Protein AF-A0A3C0GFV5-F1 (afdb_monomer)

Secondary structure (DSSP, 8-state):
----SSSSSSSS-TTTHHHHHHHHHHHHHHHHHHHHHHHHHHHHHTT-----EE--TTHHHHHHHTT--EEEE---STTHHHHHHHHTSSSEEEE-SSHHHHHHHHHHHHHTT--EEEEEEGGGHHHHHHHIIIIIGGGT--PEEEEEE--SSHHHHHHHHHHHHHHHHTT--SEEEEE---S--

Structure (mmCIF, N/CA/C/O backbone):
data_AF-A0A3C0GFV5-F1
#
_entry.id   AF-A0A3C0GFV5-F1
#
loop_
_atom_site.group_PDB
_atom_site.id
_atom_site.type_symbol
_atom_site.label_atom_id
_atom_site.label_alt_id
_atom_site.label_comp_id
_atom_site.label_asym_id
_atom_site.label_entity_id
_atom_site.label_seq_id
_atom_site.pdbx_PDB_ins_code
_atom_site.Cartn_x
_atom_site.Cartn_y
_atom_site.Cartn_z
_atom_site.occupancy
_atom_site.B_iso_or_equiv
_atom_site.auth_seq_id
_atom_site.auth_comp_id
_atom_site.auth_asym_id
_atom_site.auth_atom_id
_atom_site.pdbx_PDB_model_num
ATOM 1 N N . MET A 1 1 ? -73.733 -36.108 3.332 1.00 45.09 1 MET A N 1
ATOM 2 C CA . MET A 1 1 ? -72.847 -37.011 2.569 1.00 45.09 1 MET A CA 1
ATOM 3 C C . MET A 1 1 ? -71.516 -36.303 2.347 1.00 45.09 1 MET A C 1
ATOM 5 O O . MET A 1 1 ? -71.411 -35.564 1.386 1.00 45.09 1 MET A O 1
ATOM 9 N N . GLN A 1 2 ? -70.580 -36.442 3.296 1.00 36.81 2 GLN A N 1
ATOM 10 C CA . GLN A 1 2 ? -69.108 -36.356 3.164 1.00 36.81 2 GLN A CA 1
ATOM 11 C C . GLN A 1 2 ? -68.499 -36.173 4.571 1.00 36.81 2 GLN A C 1
ATOM 13 O O . GLN A 1 2 ? -67.951 -35.138 4.920 1.00 36.81 2 GLN A O 1
ATOM 18 N N . THR A 1 3 ? -68.631 -37.210 5.402 1.00 38.66 3 THR A N 1
ATOM 19 C CA . THR A 1 3 ? -67.974 -37.329 6.724 1.00 38.66 3 THR A CA 1
ATOM 20 C C . THR A 1 3 ? -66.872 -38.404 6.676 1.00 38.66 3 THR A C 1
ATOM 22 O O . THR A 1 3 ? -66.421 -38.894 7.698 1.00 38.66 3 THR A O 1
ATOM 25 N N . ILE A 1 4 ? -66.418 -38.794 5.477 1.00 42.75 4 ILE A N 1
ATOM 26 C CA . ILE A 1 4 ? -65.526 -39.956 5.273 1.00 42.75 4 ILE A CA 1
ATOM 27 C C . ILE A 1 4 ? -64.107 -39.548 4.824 1.00 42.75 4 ILE A C 1
ATOM 29 O O . ILE A 1 4 ? -63.227 -40.392 4.736 1.00 42.75 4 ILE A O 1
ATOM 33 N N . LEU A 1 5 ? -63.808 -38.257 4.625 1.00 36.25 5 LEU A N 1
ATOM 34 C CA . LEU A 1 5 ? -62.458 -37.842 4.202 1.00 36.25 5 LEU A CA 1
ATOM 35 C C . LEU A 1 5 ? -61.468 -37.579 5.355 1.00 36.25 5 LEU A C 1
ATOM 37 O O . LEU A 1 5 ? -60.287 -37.374 5.102 1.00 36.25 5 LEU A O 1
ATOM 41 N N . TYR A 1 6 ? -61.922 -37.591 6.613 1.00 34.31 6 TYR A N 1
ATOM 42 C CA . TYR A 1 6 ? -61.072 -37.259 7.768 1.00 34.31 6 TYR A CA 1
ATOM 43 C C . TYR A 1 6 ? -60.375 -38.469 8.413 1.00 34.31 6 TYR A C 1
ATOM 45 O O . TYR A 1 6 ? -59.474 -38.288 9.224 1.00 34.31 6 TYR A O 1
ATOM 53 N N . VAL A 1 7 ? -60.755 -39.700 8.046 1.00 41.09 7 VAL A N 1
ATOM 54 C CA . VAL A 1 7 ? -60.283 -40.932 8.715 1.00 41.09 7 VAL A CA 1
ATOM 55 C C . VAL A 1 7 ? -59.153 -41.645 7.951 1.00 41.09 7 VAL A C 1
ATOM 57 O O . VAL A 1 7 ? -58.514 -42.534 8.495 1.00 41.09 7 VAL A O 1
ATOM 60 N N . GLN A 1 8 ? -58.808 -41.223 6.728 1.00 34.31 8 GLN A N 1
ATOM 61 C CA . GLN A 1 8 ? -57.705 -41.835 5.955 1.00 34.31 8 GLN A CA 1
ATOM 62 C C . GLN A 1 8 ? -56.400 -41.021 5.920 1.00 34.31 8 GLN A C 1
ATOM 64 O O . GLN A 1 8 ? -55.426 -41.464 5.318 1.00 34.31 8 GLN A O 1
ATOM 69 N N . LEU A 1 9 ? -56.335 -39.870 6.598 1.00 34.56 9 LEU A N 1
ATOM 70 C CA . LEU A 1 9 ? -55.100 -39.077 6.728 1.00 34.56 9 LEU A CA 1
ATOM 71 C C . LEU A 1 9 ? -54.375 -39.283 8.070 1.00 34.56 9 LEU A C 1
ATOM 73 O O . LEU A 1 9 ? -53.271 -38.773 8.245 1.00 34.56 9 LEU A O 1
ATOM 77 N N . SER A 1 10 ? -54.950 -40.044 9.008 1.00 37.69 10 SER A N 1
ATOM 78 C CA . SER A 1 10 ? -54.396 -40.223 10.359 1.00 37.69 10 SER A CA 1
ATOM 79 C C . SER A 1 10 ? -53.428 -41.400 10.522 1.00 37.69 10 SER A C 1
ATOM 81 O O . SER A 1 10 ? -52.839 -41.526 11.591 1.00 37.69 10 SER A O 1
ATOM 83 N N . GLU A 1 11 ? -53.207 -42.235 9.499 1.00 41.56 11 GLU A N 1
ATOM 84 C CA . GLU A 1 11 ? -52.362 -43.440 9.638 1.00 41.56 11 GLU A CA 1
ATOM 85 C C . GLU A 1 11 ? -51.154 -43.524 8.692 1.00 41.56 11 GLU A C 1
ATOM 87 O O . GLU A 1 11 ? -50.412 -44.502 8.735 1.00 41.56 11 GLU A O 1
ATOM 92 N N . CYS A 1 12 ? -50.849 -42.483 7.909 1.00 34.41 12 CYS A N 1
ATOM 93 C CA . CYS A 1 12 ? -49.662 -42.492 7.050 1.00 34.41 12 CYS A CA 1
ATOM 94 C C . CYS A 1 12 ? -48.662 -41.378 7.402 1.00 34.41 12 CYS A C 1
ATOM 96 O O . CYS A 1 12 ? -48.590 -40.329 6.771 1.00 34.41 12 CYS A O 1
ATOM 98 N N . CYS A 1 13 ? -47.799 -41.714 8.366 1.00 37.97 13 CYS A N 1
ATOM 99 C CA . CYS A 1 13 ? -46.400 -41.288 8.454 1.00 37.97 13 CYS A CA 1
ATOM 100 C C . CYS A 1 13 ? -46.076 -39.960 9.173 1.00 37.97 13 CYS A C 1
ATOM 102 O O . CYS A 1 13 ? -45.575 -39.001 8.588 1.00 37.97 13 CYS A O 1
ATOM 104 N N . SER A 1 14 ? -46.115 -40.010 10.508 1.00 43.12 14 SER A N 1
ATOM 105 C CA . SER A 1 14 ? -45.388 -39.123 11.441 1.00 43.12 14 SER A CA 1
ATOM 106 C C . SER A 1 14 ? -43.845 -39.185 11.324 1.00 43.12 14 SER A C 1
ATOM 108 O O . SER A 1 14 ? -43.125 -38.628 12.151 1.00 43.12 14 SER A O 1
ATOM 110 N N . ARG A 1 15 ? -43.308 -39.835 10.279 1.00 45.28 15 ARG A N 1
ATOM 111 C CA . ARG A 1 15 ? -41.872 -39.920 9.953 1.00 45.28 15 ARG A CA 1
ATOM 112 C C . ARG A 1 15 ? -41.486 -39.252 8.625 1.00 45.28 15 ARG A C 1
ATOM 114 O O . ARG A 1 15 ? -40.293 -39.134 8.357 1.00 45.28 15 ARG A O 1
ATOM 121 N N . CYS A 1 16 ? -42.444 -38.798 7.809 1.00 40.84 16 CYS A N 1
ATOM 122 C CA . CYS A 1 16 ? -42.163 -38.201 6.491 1.00 40.84 16 CYS A CA 1
ATOM 123 C C . CYS A 1 16 ? -42.021 -36.668 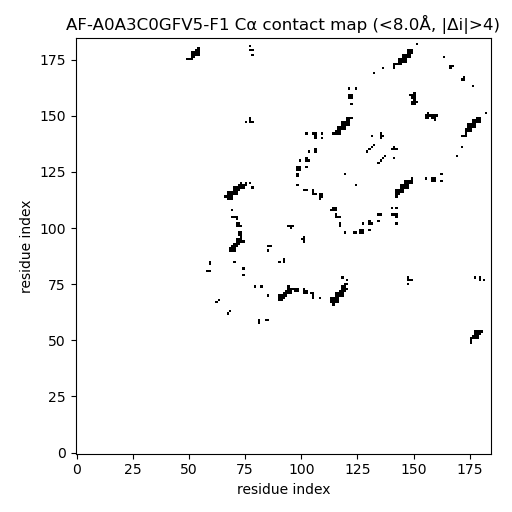6.525 1.00 40.84 16 CYS A C 1
ATOM 125 O O . CYS A 1 16 ? -41.295 -36.086 5.719 1.00 40.84 16 CYS A O 1
ATOM 127 N N . SER A 1 17 ? -42.642 -36.005 7.502 1.00 47.94 17 SER A N 1
ATOM 128 C CA . SER A 1 17 ? -42.768 -34.542 7.555 1.00 47.94 17 SER A CA 1
ATOM 129 C C . SER A 1 17 ? -41.434 -33.817 7.772 1.00 47.94 17 SER A C 1
ATOM 131 O O . SER A 1 17 ? -41.243 -32.715 7.273 1.00 47.94 17 SER A O 1
ATOM 133 N N . VAL A 1 18 ? -40.473 -34.439 8.465 1.00 49.06 18 VAL A N 1
ATOM 134 C CA . VAL A 1 18 ? -39.177 -33.805 8.780 1.00 49.06 18 VAL A CA 1
ATOM 135 C C . VAL A 1 18 ? -38.192 -33.884 7.607 1.00 49.06 18 VAL A C 1
ATOM 137 O O . VAL A 1 18 ? -37.365 -32.989 7.448 1.00 49.06 18 VAL A O 1
ATOM 140 N N . LYS A 1 19 ? -38.274 -34.922 6.760 1.00 48.50 19 LYS A N 1
ATOM 141 C CA . LYS A 1 19 ? -37.420 -35.037 5.563 1.00 48.50 19 LYS A CA 1
ATOM 142 C C . LYS A 1 19 ? -37.837 -34.036 4.486 1.00 48.50 19 LYS A C 1
ATOM 144 O O . LYS A 1 19 ? -36.976 -33.321 3.988 1.00 48.50 19 LYS A O 1
ATOM 149 N N . LEU A 1 20 ? -39.140 -33.912 4.217 1.00 51.16 20 LEU A N 1
ATOM 150 C CA . LEU A 1 20 ? -39.651 -32.915 3.270 1.00 51.16 20 LEU A CA 1
ATOM 151 C C . LEU A 1 20 ? -39.378 -31.476 3.727 1.00 51.16 20 LEU A C 1
ATOM 153 O O . LEU A 1 20 ? -38.999 -30.650 2.905 1.00 51.16 20 LEU A O 1
ATOM 157 N N . LEU A 1 21 ? -39.493 -31.173 5.027 1.00 52.81 21 LEU A N 1
ATOM 158 C CA . LEU A 1 21 ? -39.137 -29.845 5.543 1.00 52.81 21 LEU A CA 1
ATOM 159 C C . LEU A 1 21 ? -37.636 -29.551 5.433 1.00 52.81 21 LEU A C 1
ATOM 161 O O . LEU A 1 21 ? -37.268 -28.425 5.112 1.00 52.81 21 LEU A O 1
ATOM 165 N N . LYS A 1 22 ? -36.765 -30.542 5.666 1.00 50.03 22 LYS A N 1
ATOM 166 C CA . LYS A 1 22 ? -35.312 -30.369 5.514 1.00 50.03 22 LYS A CA 1
ATOM 167 C C . LYS A 1 22 ? -34.903 -30.167 4.057 1.00 50.03 22 LYS A C 1
ATOM 169 O O . LYS A 1 22 ? -34.072 -29.305 3.796 1.00 50.03 22 LYS A O 1
ATOM 174 N N . GLU A 1 23 ? -35.498 -30.902 3.121 1.00 56.44 23 GLU A N 1
ATOM 175 C CA . GLU A 1 23 ? -35.220 -30.711 1.693 1.00 56.44 23 GLU A CA 1
ATOM 176 C C . GLU A 1 23 ? -35.800 -29.398 1.158 1.00 56.44 23 GLU A C 1
ATOM 178 O O . GLU A 1 23 ? -35.131 -28.711 0.391 1.00 56.44 23 GLU A O 1
ATOM 183 N N . ALA A 1 24 ? -36.974 -28.974 1.639 1.00 57.06 24 ALA A N 1
ATOM 184 C CA . ALA A 1 24 ? -37.529 -27.659 1.321 1.00 57.06 24 ALA A CA 1
ATOM 185 C C . ALA A 1 24 ? -36.662 -26.511 1.872 1.00 57.06 24 ALA A C 1
ATOM 187 O O . ALA A 1 24 ? -36.444 -25.526 1.170 1.00 57.06 24 ALA A O 1
ATOM 188 N N . LEU A 1 25 ? -36.108 -26.643 3.085 1.00 55.78 25 LEU A N 1
ATOM 189 C CA . LEU A 1 25 ? -35.150 -25.676 3.637 1.00 55.78 25 LEU A CA 1
ATOM 190 C C . LEU A 1 25 ? -33.832 -25.648 2.854 1.00 55.78 25 LEU A C 1
ATOM 192 O O . LEU A 1 25 ? -33.284 -24.570 2.648 1.00 55.78 25 LEU A O 1
ATOM 196 N N . TYR A 1 26 ? -33.339 -26.799 2.387 1.00 54.88 26 TYR A N 1
ATOM 197 C CA . TYR A 1 26 ? -32.146 -26.863 1.538 1.00 54.88 26 TYR A CA 1
ATOM 198 C C . TYR A 1 26 ? -32.385 -26.224 0.168 1.00 54.88 26 TYR A C 1
ATOM 200 O O . TYR A 1 26 ? -31.555 -25.444 -0.289 1.00 54.88 26 TYR A O 1
ATOM 208 N N . LEU A 1 27 ? -33.535 -26.479 -0.461 1.00 56.56 27 LEU A N 1
ATOM 209 C CA . LEU A 1 27 ? -33.910 -25.842 -1.725 1.00 56.56 27 LEU A CA 1
ATOM 210 C C . LEU A 1 27 ? -34.101 -24.328 -1.560 1.00 56.56 27 LEU A C 1
ATOM 212 O O . LEU A 1 27 ? -33.613 -23.569 -2.391 1.00 56.56 27 LEU A O 1
ATOM 216 N N . LEU A 1 28 ? -34.709 -23.864 -0.463 1.00 58.22 28 LEU A N 1
ATOM 217 C CA . LEU A 1 28 ? -34.819 -22.433 -0.152 1.00 58.22 28 LEU A CA 1
ATOM 218 C C . LEU A 1 28 ? -33.452 -21.790 0.137 1.00 58.22 28 LEU A C 1
ATOM 220 O O . LEU A 1 28 ? -33.190 -20.691 -0.347 1.00 58.22 28 LEU A O 1
ATOM 224 N N . ALA A 1 29 ? -32.550 -22.480 0.842 1.00 52.53 29 ALA A N 1
ATOM 225 C CA . ALA A 1 29 ? -31.182 -22.014 1.081 1.00 52.53 29 ALA A CA 1
ATOM 226 C C . ALA A 1 29 ? -30.348 -21.962 -0.214 1.00 52.53 29 ALA A C 1
ATOM 228 O O . ALA A 1 29 ? -29.577 -21.024 -0.412 1.00 52.53 29 ALA A O 1
ATOM 229 N N . MET A 1 30 ? -30.537 -22.915 -1.133 1.00 49.16 30 MET A N 1
ATOM 230 C CA . MET A 1 30 ? -29.886 -22.918 -2.448 1.00 49.16 30 MET A CA 1
ATOM 231 C C . MET A 1 30 ? -30.455 -21.848 -3.389 1.00 49.16 30 MET A C 1
ATOM 233 O O . MET A 1 30 ? -29.694 -21.224 -4.128 1.00 49.16 30 MET A O 1
ATOM 237 N N . ILE A 1 31 ? -31.762 -21.572 -3.330 1.00 55.12 31 ILE A N 1
ATOM 238 C CA . ILE A 1 31 ? -32.393 -20.469 -4.073 1.00 55.12 31 ILE A CA 1
ATOM 239 C C . ILE A 1 31 ? -31.923 -19.114 -3.517 1.00 55.12 31 ILE A C 1
ATOM 241 O O . ILE A 1 31 ? -31.595 -18.224 -4.300 1.00 55.12 31 ILE A O 1
ATOM 245 N N . MET A 1 32 ? -31.773 -18.971 -2.193 1.00 47.97 32 MET A N 1
ATOM 246 C CA . MET A 1 32 ? -31.154 -17.787 -1.575 1.00 47.97 32 MET A CA 1
ATOM 247 C C . MET A 1 32 ? -29.672 -17.626 -1.962 1.00 47.97 32 MET A C 1
ATOM 249 O O . MET A 1 32 ? -29.229 -16.508 -2.218 1.00 47.97 32 MET A O 1
ATOM 253 N N . TRP A 1 33 ? -28.910 -18.719 -2.087 1.00 38.41 33 TRP A N 1
ATOM 254 C CA . TRP A 1 33 ? -27.515 -18.688 -2.553 1.00 38.41 33 TRP A CA 1
ATOM 255 C C . TRP A 1 33 ? -27.394 -18.299 -4.037 1.00 38.41 33 TRP A C 1
ATOM 257 O O . TRP A 1 33 ? -26.534 -17.500 -4.410 1.00 38.41 33 TRP A O 1
ATOM 267 N N . SER A 1 34 ? -28.294 -18.802 -4.887 1.00 46.91 34 SER A N 1
ATOM 268 C CA . SER A 1 34 ? -28.338 -18.483 -6.321 1.00 46.91 34 SER A CA 1
ATOM 269 C C . SER A 1 34 ? -28.786 -17.038 -6.597 1.00 46.91 34 SER A C 1
ATOM 271 O O . SER A 1 34 ? -28.256 -16.402 -7.507 1.00 46.91 34 SER A O 1
ATOM 273 N N . GLN A 1 35 ? -29.682 -16.480 -5.775 1.00 44.03 35 GLN A N 1
ATOM 274 C CA . GLN A 1 35 ? -30.125 -15.081 -5.871 1.00 44.03 35 GLN A CA 1
ATOM 275 C C . GLN A 1 35 ? -29.079 -14.090 -5.310 1.00 44.03 35 GLN A C 1
ATOM 277 O O . GLN A 1 35 ? -28.923 -12.995 -5.852 1.00 44.03 35 GLN A O 1
ATOM 282 N N . CYS A 1 36 ? -28.276 -14.477 -4.306 1.00 44.62 36 CYS A N 1
ATOM 283 C CA . CYS A 1 36 ? -27.144 -13.663 -3.828 1.00 44.62 36 CYS A CA 1
ATOM 284 C C . CYS A 1 36 ? -25.999 -13.546 -4.853 1.00 44.62 36 CYS A C 1
ATOM 286 O O . CYS A 1 36 ? -25.319 -12.520 -4.908 1.00 44.62 36 CYS A O 1
ATOM 288 N N . GLN A 1 37 ? -25.800 -14.552 -5.710 1.00 41.31 37 GLN A N 1
ATOM 289 C CA . GLN A 1 37 ? -24.800 -14.491 -6.785 1.00 41.31 37 GLN A CA 1
ATOM 290 C C . GLN A 1 37 ? -25.167 -13.459 -7.868 1.00 41.31 37 GLN A C 1
ATOM 292 O O . GLN A 1 37 ? -24.275 -12.831 -8.432 1.00 41.31 37 GLN A O 1
ATOM 297 N N . GLN A 1 38 ? -26.457 -13.203 -8.118 1.00 40.41 38 GLN A N 1
ATOM 298 C CA . GLN A 1 38 ? -26.875 -12.182 -9.091 1.00 40.41 38 GLN A CA 1
ATOM 299 C C . GLN A 1 38 ? -26.712 -10.748 -8.561 1.00 40.41 38 GLN A C 1
ATOM 301 O O . GLN A 1 38 ? -26.350 -9.854 -9.326 1.00 40.41 38 GLN A O 1
ATOM 306 N N . PHE A 1 39 ? -26.861 -10.529 -7.250 1.00 31.81 39 PHE A N 1
ATOM 307 C CA . PHE A 1 39 ? -26.596 -9.221 -6.634 1.00 31.81 39 PHE A CA 1
ATOM 308 C C . PHE A 1 39 ? -25.099 -8.857 -6.613 1.00 31.81 39 PHE A C 1
ATOM 310 O O . PHE A 1 39 ? -24.741 -7.691 -6.780 1.00 31.81 39 PHE A O 1
ATOM 317 N N . LEU A 1 40 ? -24.209 -9.848 -6.498 1.00 36.97 40 LEU A N 1
ATOM 318 C CA . LEU A 1 40 ? -22.757 -9.636 -6.579 1.00 36.97 40 LEU A CA 1
ATOM 319 C C . LEU A 1 40 ? -22.264 -9.342 -8.004 1.00 36.97 40 LEU A C 1
ATOM 321 O O . LEU A 1 40 ? -21.256 -8.657 -8.159 1.00 36.97 40 LEU A O 1
ATOM 325 N N . ILE A 1 41 ? -22.972 -9.789 -9.044 1.00 39.38 41 ILE A N 1
ATOM 326 C CA . ILE A 1 41 ? -22.612 -9.490 -10.441 1.00 39.38 41 ILE A CA 1
ATOM 327 C C . ILE A 1 41 ? -22.983 -8.042 -10.806 1.00 39.38 41 ILE A C 1
ATOM 329 O O . ILE A 1 41 ? -22.214 -7.373 -11.495 1.00 39.38 41 ILE A O 1
ATOM 333 N N . LEU A 1 42 ? -24.082 -7.503 -10.264 1.00 31.34 42 LEU A N 1
ATOM 334 C CA . LEU A 1 42 ? -24.435 -6.084 -10.425 1.00 31.34 42 LEU A CA 1
ATOM 335 C C . LEU A 1 42 ? -23.491 -5.141 -9.655 1.00 31.34 42 LEU A C 1
ATOM 337 O O . LEU A 1 42 ? -23.134 -4.090 -10.182 1.00 31.34 42 LEU A O 1
ATOM 341 N N . PHE A 1 43 ? -22.990 -5.539 -8.479 1.00 36.66 43 PHE A N 1
ATOM 342 C CA . PHE A 1 43 ? -21.908 -4.809 -7.794 1.00 36.66 43 PHE A CA 1
ATOM 343 C C . PHE A 1 43 ? -20.523 -5.029 -8.439 1.00 36.66 43 PHE A C 1
ATOM 345 O O . PHE A 1 43 ? -19.641 -4.174 -8.341 1.00 36.66 43 PHE A O 1
ATOM 352 N N . GLY A 1 44 ? -20.320 -6.160 -9.120 1.00 32.59 44 GLY A N 1
ATOM 353 C CA . GLY A 1 44 ? -19.081 -6.501 -9.824 1.00 32.59 44 GLY A CA 1
ATOM 354 C C . GLY A 1 44 ? -18.877 -5.721 -11.125 1.00 32.59 44 GLY A C 1
ATOM 355 O O . GLY A 1 44 ? -17.749 -5.353 -11.444 1.00 32.59 44 GLY A O 1
ATOM 356 N N . LEU A 1 45 ? -19.958 -5.395 -11.839 1.00 31.55 45 LEU A N 1
ATOM 357 C CA . LEU A 1 45 ? -19.906 -4.609 -13.079 1.00 31.55 45 LEU A CA 1
ATOM 358 C C . LEU A 1 45 ? -19.691 -3.103 -12.838 1.00 31.55 45 LEU A C 1
ATOM 360 O O . LEU A 1 45 ? -19.218 -2.407 -13.733 1.00 31.55 45 LEU A O 1
ATOM 364 N N . MET A 1 46 ? -19.937 -2.604 -11.621 1.00 30.03 46 MET A N 1
ATOM 365 C CA . MET A 1 46 ? -19.633 -1.217 -11.231 1.00 30.03 46 MET A CA 1
ATOM 366 C C . MET A 1 46 ? -18.167 -0.974 -10.835 1.00 30.03 46 MET A C 1
ATOM 368 O O . MET A 1 46 ? -17.794 0.167 -10.585 1.00 30.03 46 MET A O 1
ATOM 372 N N . ASN A 1 47 ? -17.316 -2.005 -10.820 1.00 32.84 47 ASN A N 1
ATOM 373 C CA . ASN A 1 47 ? -15.889 -1.876 -10.493 1.00 32.84 47 ASN A CA 1
ATOM 374 C C . ASN A 1 47 ? -14.961 -2.091 -11.699 1.00 32.84 47 ASN A C 1
ATOM 376 O O . ASN A 1 47 ? -13.754 -2.272 -11.536 1.00 32.84 47 ASN A O 1
ATOM 380 N N . TRP A 1 48 ? -15.501 -2.031 -12.920 1.00 27.80 48 TRP A N 1
ATOM 381 C CA . TRP A 1 48 ? -14.724 -2.198 -14.154 1.00 27.80 48 TRP A CA 1
ATOM 382 C C . TRP A 1 48 ? -13.960 -0.933 -14.595 1.00 27.80 48 TRP A C 1
ATOM 384 O O . TRP A 1 48 ? -13.384 -0.882 -15.676 1.00 27.80 48 TRP A O 1
ATOM 394 N N . TRP A 1 49 ? -13.892 0.067 -13.712 1.00 29.69 49 TRP A N 1
ATOM 395 C CA . TRP A 1 49 ? -13.088 1.284 -13.833 1.00 29.69 49 TRP A CA 1
ATOM 396 C C . TRP A 1 49 ? -11.971 1.310 -12.772 1.00 29.69 49 TRP A C 1
ATOM 398 O O . TRP A 1 49 ? -11.851 2.264 -12.006 1.00 29.69 49 TRP A O 1
ATOM 408 N N . ARG A 1 50 ? -11.128 0.268 -12.676 1.00 43.50 50 ARG A N 1
ATOM 409 C CA . ARG A 1 50 ? -9.917 0.338 -11.830 1.00 43.50 50 ARG A CA 1
ATOM 410 C C . ARG A 1 50 ? -8.723 0.798 -12.663 1.00 43.50 50 ARG A C 1
ATOM 412 O O . ARG A 1 50 ? -7.962 0.021 -13.224 1.00 43.50 50 ARG A O 1
ATOM 419 N N . ILE A 1 51 ? -8.701 2.117 -12.798 1.00 45.06 51 ILE A N 1
ATOM 420 C CA . ILE A 1 51 ? -7.930 2.958 -13.709 1.00 45.06 51 ILE A CA 1
ATOM 421 C C . ILE A 1 51 ? -6.417 2.835 -13.450 1.00 45.06 51 ILE A C 1
ATOM 423 O O . ILE A 1 51 ? -5.971 3.045 -12.321 1.00 45.06 51 ILE A O 1
ATOM 427 N N . LYS A 1 52 ? -5.624 2.602 -14.511 1.00 38.03 52 LYS A N 1
ATOM 428 C CA . LYS A 1 52 ? -4.244 3.117 -14.610 1.00 38.03 52 LYS A CA 1
ATOM 429 C C . LYS A 1 52 ? -4.335 4.635 -14.466 1.00 38.03 52 LYS A C 1
ATOM 431 O O . LYS A 1 52 ? -4.636 5.320 -15.440 1.00 38.03 52 LYS A O 1
ATOM 436 N N . ARG A 1 53 ? -4.216 5.156 -13.244 1.00 49.00 53 ARG A N 1
ATOM 437 C CA . ARG A 1 53 ? -4.215 6.603 -13.031 1.00 49.00 53 ARG A CA 1
ATOM 438 C C . ARG A 1 53 ? -2.792 7.081 -13.238 1.00 49.00 53 ARG A C 1
ATOM 440 O O . ARG A 1 53 ? -1.924 6.787 -12.417 1.00 49.00 53 ARG A O 1
ATOM 447 N N . ASP A 1 54 ? -2.585 7.829 -14.321 1.00 48.41 54 ASP A N 1
ATOM 448 C CA . ASP A 1 54 ? -1.495 8.800 -14.371 1.00 48.41 54 ASP A CA 1
ATOM 449 C C . 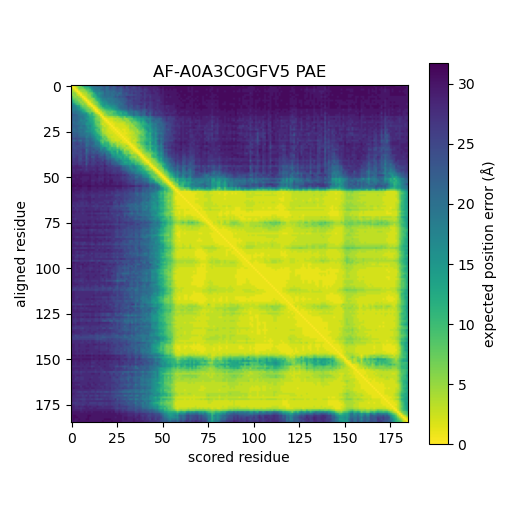ASP A 1 54 ? -1.517 9.584 -13.067 1.00 48.41 54 ASP A C 1
ATOM 451 O O . ASP A 1 54 ? -2.606 9.866 -12.568 1.00 48.41 54 ASP A O 1
ATOM 455 N N . MET A 1 55 ? -0.335 9.846 -12.502 1.00 50.44 55 MET A N 1
ATOM 456 C CA . MET A 1 55 ? -0.115 10.502 -11.210 1.00 50.44 55 MET A CA 1
ATOM 457 C C . MET A 1 55 ? -1.050 11.706 -11.007 1.00 50.44 55 MET A C 1
ATOM 459 O O . MET A 1 55 ? -0.692 12.854 -11.274 1.00 50.44 55 MET A O 1
ATOM 463 N N . ASP A 1 56 ? -2.268 11.441 -10.538 1.00 53.09 56 ASP A N 1
ATOM 464 C CA . ASP A 1 56 ? -3.286 12.465 -10.432 1.00 53.09 56 ASP A CA 1
ATOM 465 C C . ASP A 1 56 ? -2.903 13.320 -9.232 1.00 53.09 56 ASP A C 1
ATOM 467 O O . ASP A 1 56 ? -2.511 12.810 -8.172 1.00 53.09 56 ASP A O 1
ATOM 471 N N . ARG A 1 57 ? -2.983 14.642 -9.392 1.00 60.19 57 ARG A N 1
ATOM 472 C CA . ARG A 1 57 ? -2.480 15.627 -8.420 1.00 60.19 57 ARG A CA 1
ATOM 473 C C . ARG A 1 57 ? -3.116 15.466 -7.028 1.00 60.19 57 ARG A C 1
ATOM 475 O O . ARG A 1 57 ? -2.630 16.067 -6.065 1.00 60.19 57 ARG A O 1
ATOM 482 N N . ASN A 1 58 ? -4.127 14.604 -6.891 1.00 79.38 58 ASN A N 1
ATOM 483 C CA . ASN A 1 58 ? -4.927 14.370 -5.700 1.00 79.38 58 ASN A CA 1
ATOM 484 C C . ASN A 1 58 ? -4.984 12.917 -5.182 1.00 79.38 58 ASN A C 1
ATOM 486 O O . ASN A 1 58 ? -5.822 12.664 -4.326 1.00 79.38 58 ASN A O 1
ATOM 490 N N . LEU A 1 59 ? -4.061 12.007 -5.544 1.00 89.06 59 LEU A N 1
ATOM 491 C CA . LEU A 1 59 ? -4.062 10.612 -5.033 1.00 89.06 59 LEU A CA 1
ATOM 492 C C . LEU A 1 59 ? -4.292 10.498 -3.512 1.00 89.06 59 LEU A C 1
ATOM 494 O O . LEU A 1 59 ? -5.086 9.683 -3.058 1.00 89.06 59 LEU A O 1
ATOM 498 N N . PHE A 1 60 ? -3.612 11.332 -2.720 1.00 92.44 60 PHE A N 1
ATOM 499 C CA . PHE A 1 60 ? -3.806 11.375 -1.267 1.00 92.44 60 PHE A CA 1
ATOM 500 C C . PHE A 1 60 ? -5.253 11.689 -0.878 1.00 92.44 60 PHE A C 1
ATOM 502 O O . PHE A 1 60 ? -5.817 10.984 -0.050 1.00 92.44 60 PHE A O 1
ATOM 509 N N . LYS A 1 61 ? -5.859 12.693 -1.522 1.00 92.00 61 LYS A N 1
ATOM 510 C CA . LYS A 1 61 ? -7.246 13.079 -1.272 1.00 92.00 61 LYS A CA 1
ATOM 511 C C . LYS A 1 61 ? -8.193 11.932 -1.616 1.00 92.00 61 LYS A C 1
ATOM 513 O O . LYS A 1 61 ? -9.065 11.616 -0.820 1.00 92.00 61 LYS A O 1
ATOM 518 N N . ASP A 1 62 ? -7.986 11.272 -2.750 1.00 92.56 62 ASP A N 1
ATOM 519 C CA . ASP A 1 62 ? -8.845 10.164 -3.171 1.00 92.56 62 ASP A CA 1
ATOM 520 C C . ASP A 1 62 ? -8.771 8.996 -2.183 1.00 92.56 62 ASP A C 1
ATOM 522 O O . ASP A 1 62 ? -9.786 8.409 -1.820 1.00 92.56 62 ASP A O 1
ATOM 526 N N . VAL A 1 63 ? -7.563 8.672 -1.713 1.00 94.81 63 VAL A N 1
ATOM 527 C CA . VAL A 1 63 ? -7.344 7.629 -0.705 1.00 94.81 63 VAL A CA 1
ATOM 528 C C . VAL A 1 63 ? -8.017 7.998 0.619 1.00 94.81 63 VAL A C 1
ATOM 530 O O . VAL A 1 63 ? -8.705 7.165 1.208 1.00 94.81 63 VAL A O 1
ATOM 533 N N . THR A 1 64 ? -7.918 9.250 1.059 1.00 94.81 64 THR A N 1
ATOM 534 C CA . THR A 1 64 ? -8.604 9.698 2.278 1.00 94.81 64 THR A CA 1
ATOM 535 C C . THR A 1 64 ? -10.124 9.760 2.114 1.00 94.81 64 THR A C 1
ATOM 537 O O . THR A 1 64 ? -10.842 9.374 3.032 1.00 94.81 64 THR A O 1
ATOM 540 N N . ASP A 1 65 ? -10.632 10.157 0.943 1.00 94.69 65 ASP A N 1
ATOM 541 C CA . ASP A 1 65 ? -12.068 10.186 0.628 1.00 94.69 65 ASP A CA 1
ATOM 542 C C . ASP A 1 65 ? -12.658 8.762 0.599 1.00 94.69 65 ASP A C 1
ATOM 544 O O . ASP A 1 65 ? -13.804 8.547 0.989 1.00 94.69 65 ASP A O 1
ATOM 548 N N . MET A 1 66 ? -11.859 7.761 0.203 1.00 94.69 66 MET A N 1
ATOM 549 C CA . MET A 1 66 ? -12.200 6.336 0.325 1.00 94.69 66 MET A CA 1
ATOM 550 C C . MET A 1 66 ? -12.160 5.818 1.779 1.00 94.69 66 MET A C 1
ATOM 552 O O . MET A 1 66 ? -12.471 4.644 2.021 1.00 94.69 66 MET A O 1
ATOM 556 N N . GLY A 1 67 ? -11.781 6.657 2.746 1.00 96.00 67 GLY A N 1
ATOM 557 C CA . GLY A 1 67 ? -11.799 6.367 4.179 1.00 96.00 67 GLY A CA 1
ATOM 558 C C . GLY A 1 67 ? -10.532 5.712 4.731 1.00 96.00 67 GLY A C 1
ATOM 559 O O . GLY A 1 67 ? -10.578 5.180 5.837 1.00 96.00 67 GLY A O 1
ATOM 560 N N . TYR A 1 68 ? -9.419 5.704 3.989 1.00 97.44 68 TYR A N 1
ATOM 561 C CA . TYR A 1 68 ? -8.136 5.215 4.504 1.00 97.44 68 TYR A CA 1
ATOM 562 C C . TYR A 1 68 ? -7.512 6.255 5.437 1.00 97.44 68 TYR A C 1
ATOM 564 O O . TYR A 1 68 ? -7.262 7.390 5.034 1.00 97.44 68 TYR A O 1
ATOM 572 N N . THR A 1 69 ? -7.276 5.866 6.690 1.00 96.81 69 THR A N 1
ATOM 573 C CA . THR A 1 69 ? -6.852 6.774 7.775 1.00 96.81 69 THR A CA 1
ATOM 574 C C . THR A 1 69 ? -5.566 6.337 8.469 1.00 96.81 69 THR A C 1
ATOM 576 O O . THR A 1 69 ? -5.034 7.066 9.309 1.00 96.81 69 THR A O 1
ATOM 579 N N . PHE A 1 70 ? -5.054 5.158 8.115 1.00 98.44 70 PHE A N 1
ATOM 580 C CA . PHE A 1 70 ? -3.782 4.640 8.588 1.00 98.44 70 PHE A CA 1
ATOM 581 C C . PHE A 1 70 ? -2.867 4.359 7.400 1.00 98.44 70 PHE A C 1
ATOM 583 O O . PHE A 1 70 ? -3.254 3.674 6.455 1.00 98.44 70 PHE A O 1
ATOM 590 N N . PHE A 1 71 ? -1.637 4.855 7.461 1.00 98.38 71 PHE A N 1
ATOM 591 C CA . PHE A 1 71 ? -0.661 4.731 6.390 1.00 98.38 71 PHE A CA 1
ATOM 592 C C . PHE A 1 71 ? 0.596 4.024 6.885 1.00 98.38 71 PHE A C 1
ATOM 594 O O . PHE A 1 71 ? 1.103 4.285 7.975 1.00 98.38 71 PHE A O 1
ATOM 601 N N . THR A 1 72 ? 1.153 3.153 6.057 1.00 98.44 72 THR A N 1
ATOM 602 C CA . THR A 1 72 ? 2.468 2.559 6.296 1.00 98.44 72 THR A CA 1
ATOM 603 C C . THR A 1 72 ? 3.140 2.212 4.979 1.00 98.44 72 THR A C 1
ATOM 605 O O . THR A 1 72 ? 2.485 2.139 3.944 1.00 98.44 72 THR A O 1
ATOM 608 N N . GLY A 1 73 ? 4.457 2.059 4.970 1.00 96.88 73 GLY A N 1
ATOM 609 C CA . GLY A 1 73 ? 5.169 1.775 3.734 1.00 96.88 73 GLY A CA 1
ATOM 610 C C . GLY A 1 73 ? 6.660 2.014 3.821 1.00 96.88 73 GLY A C 1
ATOM 611 O O . GLY A 1 73 ? 7.164 2.567 4.803 1.00 96.88 73 GLY A O 1
ATOM 612 N N . VAL A 1 74 ? 7.349 1.612 2.758 1.00 93.94 74 VAL A N 1
ATOM 613 C CA . VAL A 1 74 ? 8.775 1.885 2.555 1.00 93.94 74 VAL A CA 1
ATOM 614 C C . VAL A 1 74 ? 8.900 3.101 1.632 1.00 93.94 74 VAL A C 1
ATOM 616 O O . VAL A 1 74 ? 8.219 3.142 0.603 1.00 93.94 74 VAL A O 1
ATOM 619 N N . PRO A 1 75 ? 9.712 4.118 1.976 1.00 89.31 75 PRO A N 1
ATOM 620 C CA . PRO A 1 75 ? 9.828 5.328 1.169 1.00 89.31 75 PRO A CA 1
ATOM 621 C C . PRO A 1 75 ? 10.302 5.054 -0.263 1.00 89.31 75 PRO A C 1
ATOM 623 O O . PRO A 1 75 ? 11.335 4.427 -0.480 1.00 89.31 75 PRO A O 1
ATOM 626 N N . ASP A 1 76 ? 9.565 5.579 -1.241 1.00 84.06 76 ASP A N 1
ATOM 627 C CA . ASP A 1 76 ? 9.856 5.452 -2.674 1.00 84.06 76 ASP A CA 1
ATOM 628 C C . ASP A 1 76 ? 9.863 6.828 -3.362 1.00 84.06 76 ASP A C 1
ATOM 630 O O . ASP A 1 76 ? 8.976 7.655 -3.148 1.00 84.06 76 ASP A O 1
ATOM 634 N N . SER A 1 77 ? 10.844 7.107 -4.223 1.00 81.19 77 SER A N 1
ATOM 635 C CA . SER A 1 77 ? 10.923 8.426 -4.867 1.00 81.19 77 SER A CA 1
ATOM 636 C C . SER A 1 77 ? 9.824 8.676 -5.907 1.00 81.19 77 SER A C 1
ATOM 638 O O . SER A 1 77 ? 9.482 9.837 -6.131 1.00 81.19 77 SER A O 1
ATOM 640 N N . ALA A 1 78 ? 9.232 7.637 -6.512 1.00 81.12 78 ALA A N 1
ATOM 641 C CA . ALA A 1 78 ? 8.110 7.803 -7.439 1.00 81.12 78 ALA A CA 1
ATOM 642 C C . ALA A 1 78 ? 6.850 8.280 -6.694 1.00 81.12 78 ALA A C 1
ATOM 644 O O . ALA A 1 78 ? 6.111 9.123 -7.197 1.00 81.12 78 ALA A O 1
ATOM 645 N N . LEU A 1 79 ? 6.674 7.828 -5.452 1.00 86.75 79 LEU A N 1
ATOM 646 C CA . LEU A 1 79 ? 5.581 8.201 -4.554 1.00 86.75 79 LEU A CA 1
ATOM 647 C C . LEU A 1 79 ? 5.908 9.385 -3.623 1.00 86.75 79 LEU A C 1
ATOM 649 O O . LEU A 1 79 ? 5.187 9.615 -2.649 1.00 86.75 79 LEU A O 1
ATOM 653 N N . LYS A 1 80 ? 6.972 10.157 -3.886 1.00 88.38 80 LYS A N 1
ATOM 654 C CA . LYS A 1 80 ? 7.429 11.243 -2.995 1.00 88.38 80 LYS A CA 1
ATOM 655 C C . LYS A 1 80 ? 6.334 12.272 -2.692 1.00 88.38 80 LYS A C 1
ATOM 657 O O . LYS A 1 80 ? 6.157 12.665 -1.542 1.00 88.38 80 LYS A O 1
ATOM 662 N N . ALA A 1 81 ? 5.574 12.694 -3.704 1.00 88.38 81 ALA A N 1
ATOM 663 C CA . ALA A 1 81 ? 4.489 13.662 -3.521 1.00 88.38 81 ALA A CA 1
ATOM 664 C C . ALA A 1 81 ? 3.367 13.120 -2.618 1.00 88.38 81 ALA A C 1
ATOM 666 O O . ALA A 1 81 ? 2.819 13.860 -1.804 1.00 88.38 81 ALA A O 1
ATOM 667 N N . PHE A 1 82 ? 3.052 11.828 -2.734 1.00 90.44 82 PHE A N 1
ATOM 668 C CA . PHE A 1 82 ? 2.061 11.153 -1.899 1.00 90.44 82 PHE A CA 1
ATOM 669 C C . PHE A 1 82 ? 2.542 11.025 -0.447 1.00 90.44 82 PHE A C 1
ATOM 671 O O . PHE A 1 82 ? 1.829 11.422 0.469 1.00 90.44 82 PHE A O 1
ATOM 678 N N . GLN A 1 83 ? 3.785 10.581 -0.239 1.00 91.56 83 GLN A N 1
ATOM 679 C CA . GLN A 1 83 ? 4.392 10.475 1.094 1.00 91.56 83 GLN A CA 1
ATOM 680 C C . GLN A 1 83 ? 4.468 11.822 1.810 1.00 91.56 83 GLN A C 1
ATOM 682 O O . GLN A 1 83 ? 4.109 11.909 2.978 1.00 91.56 83 GLN A O 1
ATOM 687 N N . ASN A 1 84 ? 4.872 12.887 1.111 1.00 92.19 84 ASN A N 1
ATOM 688 C CA . ASN A 1 84 ? 4.931 14.223 1.702 1.00 92.19 84 ASN A CA 1
ATOM 689 C C . ASN A 1 84 ? 3.558 14.693 2.202 1.00 92.19 84 ASN A C 1
ATOM 691 O O . ASN A 1 84 ? 3.481 15.333 3.246 1.00 92.19 84 ASN A O 1
ATOM 695 N N . LYS A 1 85 ? 2.476 14.366 1.481 1.00 93.69 85 LYS A N 1
ATOM 696 C CA . LYS A 1 85 ? 1.109 14.685 1.917 1.00 93.69 85 LYS A CA 1
ATOM 697 C C . LYS A 1 85 ? 0.693 13.875 3.146 1.00 93.69 85 LYS A C 1
ATOM 699 O O . LYS A 1 85 ? 0.079 14.448 4.035 1.00 93.69 85 LYS A O 1
ATOM 704 N N . ILE A 1 86 ? 1.063 12.592 3.220 1.00 94.38 86 ILE A N 1
ATOM 705 C CA . ILE A 1 86 ? 0.824 11.763 4.414 1.00 94.38 86 ILE A CA 1
ATOM 706 C C . ILE A 1 86 ? 1.561 12.349 5.624 1.00 94.38 86 ILE A C 1
ATOM 708 O O . ILE A 1 86 ? 0.943 12.561 6.661 1.00 94.38 86 ILE A O 1
ATOM 712 N N . ILE A 1 87 ? 2.852 12.662 5.477 1.00 93.94 87 ILE A N 1
ATOM 713 C CA . ILE A 1 87 ? 3.692 13.209 6.556 1.00 93.94 87 ILE A CA 1
ATOM 714 C C . ILE A 1 87 ? 3.155 14.555 7.062 1.00 93.94 87 ILE A C 1
ATOM 716 O O . ILE A 1 87 ? 3.246 14.846 8.249 1.00 93.94 87 ILE A O 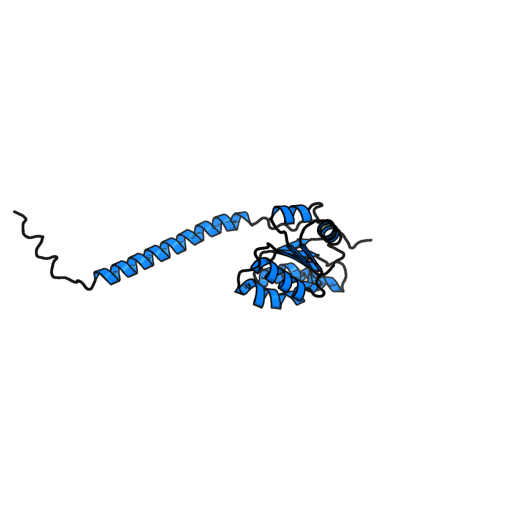1
ATOM 720 N N . ALA A 1 88 ? 2.602 15.379 6.170 1.00 94.88 88 ALA A N 1
ATOM 721 C CA . ALA A 1 88 ? 2.012 16.668 6.522 1.00 94.88 88 ALA A CA 1
ATOM 722 C C . ALA A 1 88 ? 0.581 16.569 7.089 1.00 94.88 88 ALA A C 1
ATOM 724 O O . ALA A 1 88 ? 0.001 17.599 7.425 1.00 94.88 88 ALA A O 1
ATOM 725 N N . SER A 1 89 ? -0.010 15.373 7.141 1.00 94.44 89 SER A N 1
ATOM 726 C CA . SER A 1 89 ? -1.376 15.154 7.624 1.00 94.44 89 SER A CA 1
ATOM 727 C C . SER A 1 89 ? -1.412 14.689 9.080 1.00 94.44 89 SER A C 1
ATOM 729 O O . SER A 1 89 ? -0.432 14.157 9.591 1.00 94.44 89 SER A O 1
ATOM 731 N N . ASP A 1 90 ? -2.579 14.804 9.715 1.00 95.69 90 ASP A N 1
ATOM 732 C CA . ASP A 1 90 ? -2.811 14.317 11.084 1.00 95.69 90 ASP A CA 1
ATOM 733 C C . ASP A 1 90 ? -3.128 12.808 11.152 1.00 95.69 90 ASP A C 1
ATOM 735 O O . ASP A 1 90 ? -3.448 12.270 12.217 1.00 95.69 90 ASP A O 1
ATOM 739 N N . PHE A 1 91 ? -3.083 12.098 10.019 1.00 96.50 91 PHE A N 1
ATOM 740 C CA . PHE A 1 91 ? -3.326 10.658 9.986 1.00 96.50 91 PHE A CA 1
ATOM 741 C C . PHE A 1 91 ? -2.164 9.873 10.591 1.00 96.50 91 PHE A C 1
ATOM 743 O O . PHE A 1 91 ? -1.005 10.285 10.562 1.00 96.50 91 PHE A O 1
ATOM 750 N N . LYS A 1 92 ? -2.466 8.679 11.107 1.00 97.25 92 LYS A N 1
ATOM 751 C CA . LYS A 1 92 ? -1.424 7.798 11.636 1.00 97.25 92 LYS A CA 1
ATOM 752 C C . LYS A 1 92 ? -0.561 7.290 10.491 1.00 97.25 92 LYS A C 1
ATOM 754 O O . LYS A 1 92 ? -1.073 6.699 9.541 1.00 97.25 92 LYS A O 1
ATOM 759 N N . HIS A 1 93 ? 0.747 7.476 10.615 1.00 97.75 93 HIS A N 1
ATOM 760 C CA . HIS A 1 93 ? 1.716 7.058 9.613 1.00 97.75 93 HIS A CA 1
ATOM 761 C C . HIS A 1 93 ? 2.906 6.361 10.269 1.00 97.75 93 HIS A C 1
ATOM 763 O O . HIS A 1 93 ? 3.563 6.933 11.135 1.00 97.75 93 HIS A O 1
ATOM 769 N N . ILE A 1 94 ? 3.183 5.120 9.862 1.00 97.81 94 ILE A N 1
ATOM 770 C CA . ILE A 1 94 ? 4.352 4.360 10.321 1.00 97.81 94 ILE A CA 1
ATOM 771 C C . ILE A 1 94 ? 5.224 3.997 9.124 1.00 97.81 94 ILE A C 1
ATOM 773 O O . ILE A 1 94 ? 4.827 3.206 8.269 1.00 97.81 94 ILE A O 1
ATOM 777 N N . ILE A 1 95 ? 6.439 4.534 9.084 1.00 96.81 95 ILE A N 1
ATOM 778 C CA . ILE A 1 95 ? 7.439 4.150 8.085 1.00 96.81 95 ILE A CA 1
ATOM 779 C C . ILE A 1 95 ? 8.006 2.780 8.467 1.00 96.81 95 ILE A C 1
ATOM 781 O O . ILE A 1 95 ? 8.491 2.593 9.582 1.00 96.81 95 ILE A O 1
ATOM 785 N N . ALA A 1 96 ? 7.930 1.821 7.547 1.00 96.00 96 ALA A N 1
ATOM 786 C CA . ALA A 1 96 ? 8.444 0.472 7.746 1.00 96.00 96 ALA A CA 1
ATOM 787 C C . ALA A 1 96 ? 9.874 0.344 7.203 1.00 96.00 96 ALA A C 1
ATOM 789 O O . ALA A 1 96 ? 10.237 1.002 6.228 1.00 96.00 96 ALA A O 1
ATOM 790 N N . ALA A 1 97 ? 10.672 -0.541 7.802 1.00 92.31 97 ALA A N 1
ATOM 791 C CA . ALA A 1 97 ? 12.019 -0.851 7.319 1.00 92.31 97 ALA A CA 1
ATOM 792 C C . ALA A 1 97 ? 12.005 -1.795 6.101 1.00 92.31 97 ALA A C 1
ATOM 794 O O . ALA A 1 97 ? 12.950 -1.802 5.320 1.00 92.31 97 ALA A O 1
ATOM 795 N N . HIS A 1 98 ? 10.937 -2.582 5.945 1.00 93.50 98 HIS A N 1
ATOM 796 C CA . HIS A 1 98 ? 10.744 -3.545 4.857 1.00 93.50 98 HIS A CA 1
ATOM 797 C C . HIS A 1 98 ? 9.275 -3.610 4.427 1.00 93.50 98 HIS A C 1
ATOM 799 O O . HIS A 1 98 ? 8.371 -3.401 5.238 1.00 93.50 98 HIS A O 1
ATOM 805 N N . GLU A 1 99 ? 9.010 -3.971 3.169 1.00 96.06 99 GLU A N 1
ATOM 806 C CA . GLU A 1 99 ? 7.648 -4.011 2.623 1.00 96.06 99 GLU A CA 1
ATOM 807 C C . GLU A 1 99 ? 6.778 -5.064 3.319 1.00 96.06 99 GLU A C 1
ATOM 809 O O . GLU A 1 99 ? 5.612 -4.808 3.617 1.00 96.06 99 GLU A O 1
ATOM 814 N N . SER A 1 100 ? 7.346 -6.224 3.668 1.00 95.94 100 SER A N 1
ATOM 815 C CA . SER A 1 100 ? 6.633 -7.260 4.426 1.00 95.94 100 SER A CA 1
ATOM 816 C C . SER A 1 100 ? 6.200 -6.760 5.809 1.00 95.94 100 SER A C 1
ATOM 818 O O . SER A 1 100 ? 5.109 -7.088 6.275 1.00 95.94 100 SER A O 1
ATOM 820 N N . GLN A 1 101 ? 7.031 -5.929 6.452 1.00 97.62 101 GLN A N 1
ATOM 821 C CA . GLN A 1 101 ? 6.703 -5.301 7.731 1.00 97.62 101 GLN A CA 1
ATOM 822 C C . GLN A 1 101 ? 5.570 -4.283 7.563 1.00 97.62 101 GLN A C 1
ATOM 824 O O . GLN A 1 101 ? 4.665 -4.253 8.392 1.00 97.62 101 GLN A O 1
ATOM 829 N N . ALA A 1 102 ? 5.583 -3.492 6.485 1.00 98.12 102 ALA A N 1
ATOM 830 C CA . ALA A 1 102 ? 4.500 -2.557 6.183 1.00 98.12 102 ALA A CA 1
ATOM 831 C C . ALA A 1 102 ? 3.149 -3.283 6.060 1.00 98.12 102 ALA A C 1
ATOM 833 O O . ALA A 1 102 ? 2.161 -2.856 6.652 1.00 98.12 102 ALA A O 1
ATOM 834 N N . VAL A 1 103 ? 3.114 -4.430 5.370 1.00 98.25 103 VAL A N 1
ATOM 835 C CA . VAL A 1 103 ? 1.897 -5.254 5.262 1.00 98.25 103 VAL A CA 1
ATOM 836 C C . VAL A 1 103 ? 1.442 -5.776 6.626 1.00 98.25 103 VAL A C 1
ATOM 838 O O . VAL A 1 103 ? 0.260 -5.678 6.946 1.00 98.25 103 VAL A O 1
ATOM 841 N N . ALA A 1 104 ? 2.358 -6.269 7.462 1.00 98.00 104 ALA A N 1
ATOM 842 C CA . ALA A 1 104 ? 2.015 -6.748 8.802 1.00 98.00 104 ALA A CA 1
ATOM 843 C C . ALA A 1 104 ? 1.471 -5.628 9.711 1.00 98.00 104 ALA A C 1
ATOM 845 O O . ALA A 1 104 ? 0.500 -5.835 10.439 1.00 98.00 104 ALA A O 1
ATOM 846 N N . ILE A 1 105 ? 2.058 -4.427 9.646 1.00 98.50 105 ILE A N 1
ATOM 847 C CA . ILE A 1 105 ? 1.574 -3.251 10.382 1.00 98.50 105 ILE A CA 1
ATOM 848 C C . ILE A 1 105 ? 0.168 -2.869 9.903 1.00 98.50 105 ILE A C 1
ATOM 850 O O . ILE A 1 105 ? -0.716 -2.649 10.729 1.00 98.50 105 ILE A O 1
ATOM 854 N N . ALA A 1 106 ? -0.056 -2.818 8.587 1.00 98.50 106 ALA A N 1
ATOM 855 C CA . ALA A 1 106 ? -1.363 -2.493 8.021 1.00 98.50 106 ALA A CA 1
ATOM 856 C C . ALA A 1 106 ? -2.432 -3.523 8.397 1.00 98.50 106 ALA A C 1
ATOM 858 O O . ALA A 1 106 ? -3.538 -3.142 8.767 1.00 98.50 106 ALA A O 1
ATOM 859 N N . PHE A 1 107 ? -2.088 -4.811 8.378 1.00 98.38 107 PHE A N 1
ATOM 860 C CA . PHE A 1 107 ? -2.967 -5.873 8.859 1.00 98.38 107 PHE A CA 1
ATOM 861 C C . PHE A 1 107 ? -3.364 -5.651 10.325 1.00 98.38 107 PHE A C 1
ATOM 863 O O . PHE A 1 107 ? -4.543 -5.694 10.662 1.00 98.38 107 PHE A O 1
ATOM 870 N N . GLY A 1 108 ? -2.395 -5.349 11.197 1.00 98.19 108 GLY A N 1
ATOM 871 C CA . GLY A 1 108 ? -2.670 -5.036 12.600 1.00 98.19 108 GLY A CA 1
ATOM 872 C C . GLY A 1 108 ? -3.568 -3.805 12.778 1.00 98.19 108 GLY A C 1
ATOM 873 O O . GLY A 1 108 ? -4.452 -3.810 13.633 1.00 98.19 108 GLY A O 1
ATOM 874 N N . ALA A 1 109 ? -3.384 -2.771 11.953 1.00 98.25 109 ALA A N 1
ATOM 875 C CA . ALA A 1 109 ? -4.236 -1.584 11.958 1.00 98.25 109 ALA A CA 1
ATOM 876 C C . ALA A 1 109 ? -5.685 -1.903 11.538 1.00 98.25 109 ALA A C 1
ATOM 878 O O . ALA A 1 109 ? -6.617 -1.458 12.208 1.00 98.25 109 ALA A O 1
ATOM 879 N N . GLU A 1 110 ? -5.878 -2.726 10.503 1.00 98.19 110 GLU A N 1
ATOM 880 C CA . GLU A 1 110 ? -7.200 -3.193 10.050 1.00 98.19 110 GLU A CA 1
ATOM 881 C C . GLU A 1 110 ? -7.905 -4.032 11.121 1.00 98.19 110 GLU A C 1
ATOM 883 O O . GLU A 1 110 ? -9.074 -3.793 11.422 1.00 98.19 110 GLU A O 1
ATOM 888 N N . VAL A 1 111 ? -7.180 -4.943 11.780 1.00 97.94 111 VAL A N 1
ATOM 889 C CA . VAL A 1 111 ? -7.697 -5.711 12.928 1.00 97.94 111 VAL A CA 1
ATOM 890 C C . VAL A 1 111 ? -8.116 -4.787 14.079 1.00 97.94 111 VAL A C 1
ATOM 892 O O . VAL A 1 111 ? -9.095 -5.061 14.770 1.00 97.94 111 VAL A O 1
ATOM 895 N N . ALA A 1 112 ? -7.420 -3.663 14.26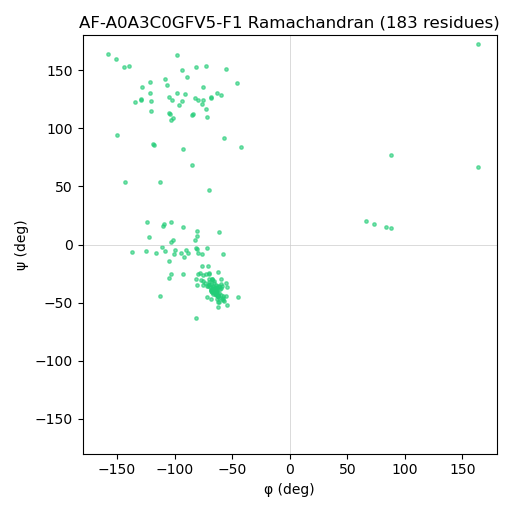5 1.00 97.38 112 ALA A N 1
ATOM 896 C CA . ALA A 1 112 ? -7.771 -2.630 15.240 1.00 97.38 112 ALA A CA 1
ATOM 897 C C . ALA A 1 112 ? -8.891 -1.673 14.766 1.00 97.38 112 ALA A C 1
ATOM 899 O O . ALA A 1 112 ? -9.170 -0.678 15.440 1.00 97.38 112 ALA A O 1
ATOM 900 N N . GLY A 1 113 ? -9.528 -1.946 13.622 1.00 96.69 113 GLY A N 1
ATOM 901 C CA . GLY A 1 113 ? -10.650 -1.174 13.084 1.00 96.69 113 GLY A CA 1
ATOM 902 C C . GLY A 1 113 ? -10.254 0.072 12.286 1.00 96.69 113 GLY A C 1
ATOM 903 O O . GLY A 1 113 ? -11.099 0.936 12.057 1.00 96.69 113 GLY A O 1
ATOM 904 N N . GLN A 1 114 ? -8.990 0.201 11.871 1.00 96.94 114 GLN A N 1
ATOM 905 C CA . GLN A 1 114 ? -8.516 1.301 11.025 1.00 96.94 114 GLN A CA 1
ATOM 906 C C . GLN A 1 114 ? -8.296 0.824 9.594 1.00 96.94 114 GLN A C 1
ATOM 908 O O . GLN A 1 114 ? -7.542 -0.110 9.351 1.00 96.94 114 GLN A O 1
ATOM 913 N N . LYS A 1 115 ? -8.896 1.517 8.628 1.00 97.50 115 LYS A N 1
ATOM 914 C CA . LYS A 1 115 ? -8.712 1.203 7.211 1.00 97.50 115 LYS A CA 1
ATOM 915 C C . LYS A 1 115 ? -7.307 1.622 6.767 1.00 97.50 115 LYS A C 1
ATOM 917 O O . LYS A 1 115 ? -6.972 2.813 6.823 1.00 97.50 115 LYS A O 1
ATOM 922 N N . ALA A 1 116 ? -6.488 0.657 6.353 1.00 98.25 116 ALA A N 1
ATOM 923 C CA . ALA A 1 116 ? -5.051 0.839 6.191 1.00 98.25 116 ALA A CA 1
ATOM 924 C C . ALA A 1 116 ? -4.613 0.881 4.723 1.00 98.25 116 ALA A C 1
ATOM 926 O O . ALA A 1 116 ? -5.116 0.164 3.858 1.00 98.25 116 ALA A O 1
ATOM 927 N N . CYS A 1 117 ? -3.638 1.741 4.449 1.00 98.19 117 CYS A N 1
ATOM 928 C CA . CYS A 1 117 ? -3.015 1.923 3.149 1.00 98.19 117 CYS A CA 1
ATOM 929 C C . CYS A 1 117 ? -1.514 1.635 3.261 1.00 98.19 117 CYS A C 1
ATOM 931 O O . CYS A 1 117 ? -0.802 2.276 4.039 1.00 98.19 117 CYS A O 1
ATOM 933 N N . VAL A 1 118 ? -1.028 0.699 2.450 1.00 98.12 118 VAL A N 1
ATOM 934 C CA . VAL A 1 118 ? 0.386 0.363 2.300 1.00 98.12 118 VAL A CA 1
ATOM 935 C C . VAL A 1 118 ? 0.907 0.988 1.017 1.00 98.12 118 VAL A C 1
ATOM 937 O O . VAL A 1 118 ? 0.381 0.707 -0.055 1.00 98.12 118 VAL A O 1
ATOM 940 N N . TYR A 1 119 ? 1.958 1.798 1.093 1.00 96.19 119 TYR A N 1
ATOM 941 C CA . TYR A 1 119 ? 2.666 2.266 -0.097 1.00 96.19 119 TYR A CA 1
ATOM 942 C C . TYR A 1 119 ? 4.022 1.575 -0.246 1.00 96.19 119 TYR A C 1
ATOM 944 O O . TYR A 1 119 ? 4.758 1.385 0.724 1.00 96.19 119 TYR A O 1
ATOM 952 N N . LEU A 1 120 ? 4.353 1.182 -1.472 1.00 94.62 120 LEU A N 1
ATOM 953 C CA . LEU A 1 120 ? 5.601 0.498 -1.796 1.00 94.62 120 LEU A CA 1
ATOM 954 C C . LEU A 1 120 ? 5.961 0.661 -3.273 1.00 94.62 120 LEU A C 1
ATOM 956 O O . LEU A 1 120 ? 5.117 1.000 -4.099 1.00 94.62 120 LEU A O 1
ATOM 960 N N . GLN A 1 121 ? 7.215 0.381 -3.616 1.00 91.44 121 GLN A N 1
ATOM 961 C CA . GLN A 1 121 ? 7.646 0.282 -5.008 1.00 91.44 121 GLN A CA 1
ATOM 962 C C . GLN A 1 121 ? 7.294 -1.099 -5.585 1.00 91.44 121 GLN A C 1
ATOM 964 O O . GLN A 1 121 ? 7.281 -2.096 -4.861 1.00 91.44 121 GLN A O 1
ATOM 969 N N . ASN A 1 122 ? 7.092 -1.187 -6.902 1.00 89.94 122 ASN A N 1
ATOM 970 C CA . ASN A 1 122 ? 6.861 -2.457 -7.593 1.00 89.94 122 ASN A CA 1
ATOM 971 C C . ASN A 1 122 ? 7.971 -3.510 -7.369 1.00 89.94 122 ASN A C 1
ATOM 973 O O . ASN A 1 122 ? 7.663 -4.690 -7.241 1.00 89.94 122 ASN A O 1
ATOM 977 N N . SER A 1 123 ? 9.242 -3.112 -7.222 1.00 88.44 123 SER A N 1
ATOM 978 C CA . SER A 1 123 ? 10.347 -4.025 -6.859 1.00 88.44 123 SER A CA 1
ATOM 979 C C . SER A 1 123 ? 10.146 -4.724 -5.515 1.00 88.44 123 SER A C 1
ATOM 981 O O . SER A 1 123 ? 10.617 -5.841 -5.330 1.00 88.44 123 SER A O 1
ATOM 983 N N . GLY A 1 124 ? 9.436 -4.081 -4.588 1.00 89.88 124 GLY A N 1
ATOM 984 C CA . GLY A 1 124 ? 9.100 -4.640 -3.284 1.00 89.88 124 GLY A CA 1
ATOM 985 C C . GLY A 1 124 ? 7.914 -5.604 -3.320 1.00 89.88 124 GLY A C 1
ATOM 986 O O . GLY A 1 124 ? 7.640 -6.256 -2.314 1.00 89.88 124 GLY A O 1
ATOM 987 N N . LEU A 1 125 ? 7.211 -5.744 -4.455 1.00 92.56 125 LEU A N 1
ATOM 988 C CA . LEU A 1 125 ? 6.032 -6.609 -4.520 1.00 92.56 125 LEU A CA 1
ATOM 989 C C . LEU A 1 125 ? 6.372 -8.082 -4.256 1.00 92.56 125 LEU A C 1
ATOM 991 O O . LEU A 1 125 ? 5.603 -8.773 -3.594 1.00 92.56 125 LEU A O 1
ATOM 995 N N . GLY A 1 126 ? 7.545 -8.548 -4.700 1.00 92.00 126 GLY A N 1
ATOM 996 C CA . GLY A 1 126 ? 8.016 -9.906 -4.410 1.00 92.00 126 GLY A CA 1
ATOM 997 C C . GLY A 1 126 ? 8.132 -10.186 -2.906 1.00 92.00 126 GLY A C 1
ATOM 998 O O . GLY A 1 126 ? 7.774 -11.270 -2.450 1.00 92.00 126 GLY A O 1
ATOM 999 N N . ASN A 1 127 ? 8.532 -9.182 -2.115 1.00 93.88 127 ASN A N 1
ATOM 1000 C CA . ASN A 1 127 ? 8.673 -9.300 -0.659 1.00 93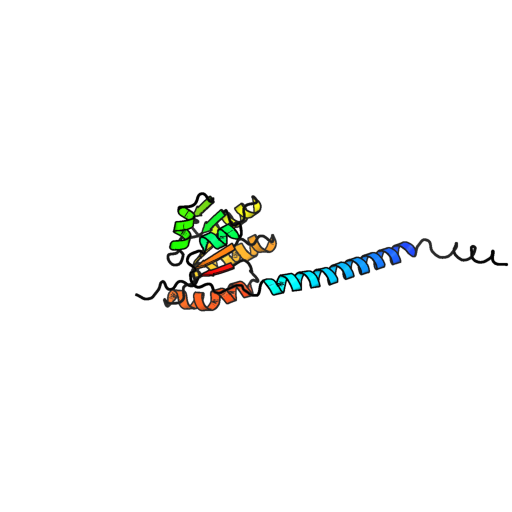.88 127 ASN A CA 1
ATOM 1001 C C . ASN A 1 127 ? 7.320 -9.420 0.053 1.00 93.88 127 ASN A C 1
ATOM 1003 O O . ASN A 1 127 ? 7.244 -9.962 1.161 1.00 93.88 127 ASN A O 1
ATOM 1007 N N . ILE A 1 128 ? 6.245 -8.908 -0.552 1.00 96.44 128 ILE A N 1
ATOM 1008 C CA . ILE A 1 128 ? 4.922 -8.918 0.074 1.00 96.44 128 ILE A CA 1
ATOM 1009 C C . ILE A 1 128 ? 4.053 -10.107 -0.329 1.00 96.44 128 ILE A C 1
ATOM 1011 O O . ILE A 1 128 ? 3.017 -10.305 0.295 1.00 96.44 128 ILE A O 1
ATOM 1015 N N . ILE A 1 129 ? 4.458 -10.937 -1.296 1.00 95.50 129 ILE A N 1
ATOM 1016 C CA . ILE A 1 129 ? 3.645 -12.088 -1.723 1.00 95.50 129 ILE A CA 1
ATOM 1017 C C . ILE A 1 129 ? 3.335 -13.016 -0.553 1.00 95.50 129 ILE A C 1
ATOM 1019 O O . ILE A 1 129 ? 2.172 -13.350 -0.326 1.00 95.50 129 ILE A O 1
ATOM 1023 N N . ASN A 1 130 ? 4.346 -13.386 0.235 1.00 95.81 130 ASN A N 1
ATOM 1024 C CA . ASN A 1 130 ? 4.137 -14.271 1.374 1.00 95.81 130 ASN A CA 1
ATOM 1025 C C . ASN A 1 130 ? 3.194 -13.659 2.430 1.00 95.81 130 ASN A C 1
ATOM 1027 O O . ASN A 1 130 ? 2.187 -14.294 2.736 1.00 95.81 130 ASN A O 1
ATOM 1031 N N . PRO A 1 131 ? 3.419 -12.444 2.973 1.00 96.50 131 PRO A N 1
ATOM 1032 C CA . PRO A 1 131 ? 2.483 -11.869 3.942 1.00 96.50 131 PRO A CA 1
ATOM 1033 C C . PRO A 1 131 ? 1.095 -11.594 3.343 1.00 96.50 131 PRO A C 1
ATOM 1035 O O . PRO A 1 131 ? 0.098 -11.831 4.013 1.00 96.50 131 PRO A O 1
ATOM 1038 N N . ILE A 1 132 ? 0.968 -11.194 2.076 1.00 96.75 132 ILE A N 1
ATOM 1039 C CA . ILE A 1 132 ? -0.358 -11.017 1.466 1.00 96.75 132 ILE A CA 1
ATOM 1040 C C . ILE A 1 132 ? -1.128 -12.345 1.415 1.00 96.75 132 ILE A C 1
ATOM 1042 O O . ILE A 1 132 ? -2.273 -12.419 1.859 1.00 96.75 132 ILE A O 1
ATOM 1046 N N . THR A 1 133 ? -0.495 -13.407 0.923 1.00 96.31 133 THR A N 1
ATOM 1047 C CA . THR A 1 133 ? -1.161 -14.700 0.695 1.00 96.31 133 THR A CA 1
ATOM 1048 C C . THR A 1 133 ? -1.327 -15.548 1.960 1.00 96.31 133 THR A C 1
ATOM 1050 O O . THR A 1 133 ? -2.255 -16.349 2.023 1.00 96.31 133 THR A O 1
ATOM 1053 N N . SER A 1 134 ? -0.479 -15.367 2.979 1.00 95.62 134 SER A N 1
ATOM 1054 C CA . SER A 1 134 ? -0.533 -16.140 4.234 1.00 95.62 134 SER A CA 1
ATOM 1055 C C . SER A 1 134 ? -1.137 -15.391 5.426 1.00 95.62 134 SER A C 1
ATOM 1057 O O . SER A 1 134 ? -1.666 -16.040 6.326 1.00 95.62 134 SER A O 1
ATOM 1059 N N . LEU A 1 135 ? -1.091 -14.052 5.443 1.00 96.12 135 LEU A N 1
ATOM 1060 C CA . LEU A 1 135 ? -1.583 -13.230 6.556 1.00 96.12 135 LEU A CA 1
ATOM 1061 C C . LEU A 1 135 ? -2.816 -12.406 6.178 1.00 96.12 135 LEU A C 1
ATOM 1063 O O . LEU A 1 135 ? -3.757 -12.355 6.952 1.00 96.12 135 LEU A O 1
ATOM 1067 N N . CYS A 1 136 ? -2.849 -11.767 5.011 1.00 97.19 136 CYS A N 1
ATOM 1068 C CA . CYS A 1 136 ? -3.963 -10.888 4.643 1.00 97.19 136 CYS A CA 1
ATOM 1069 C C . CYS A 1 136 ? -5.169 -11.671 4.101 1.00 97.19 136 CYS A C 1
ATOM 1071 O O . CYS A 1 136 ? -6.247 -11.697 4.702 1.00 97.19 136 CYS A O 1
ATOM 1073 N N . MET A 1 137 ? -4.972 -12.359 2.976 1.00 95.94 137 MET A N 1
ATOM 1074 C CA . MET A 1 137 ? -6.047 -13.014 2.228 1.00 95.94 137 MET A CA 1
ATOM 1075 C C . MET A 1 137 ? -6.800 -14.105 3.011 1.00 95.94 137 MET A C 1
ATOM 1077 O O . MET A 1 137 ? -8.029 -14.117 2.928 1.00 95.94 137 MET A O 1
ATOM 1081 N N . PRO A 1 138 ? -6.151 -14.988 3.803 1.00 96.81 138 PRO A N 1
ATOM 1082 C CA . PRO A 1 138 ? -6.868 -16.039 4.536 1.00 96.81 138 PRO A CA 1
ATOM 1083 C C . PRO A 1 138 ? -7.863 -15.504 5.569 1.00 96.81 138 PRO A C 1
ATOM 1085 O O . PRO A 1 138 ? -8.824 -16.189 5.911 1.00 96.81 138 PRO A O 1
ATOM 1088 N N . PHE A 1 139 ? -7.646 -14.278 6.047 1.00 96.81 139 PHE A N 1
ATOM 1089 C CA . PHE A 1 139 ? -8.504 -13.615 7.025 1.00 96.81 139 PHE A CA 1
ATOM 1090 C C . PHE A 1 139 ? -9.441 -12.583 6.382 1.00 96.81 139 PHE A C 1
ATOM 1092 O O . PHE A 1 139 ? -10.177 -11.904 7.092 1.00 96.81 139 PHE A O 1
ATOM 1099 N N . GLY A 1 140 ? -9.435 -12.457 5.048 1.00 95.56 140 GLY A N 1
ATOM 1100 C CA . GLY A 1 140 ? -10.271 -11.501 4.319 1.00 95.56 140 GLY A CA 1
ATOM 1101 C C . GLY A 1 140 ? -9.914 -10.033 4.572 1.00 95.56 140 GLY A C 1
ATOM 1102 O O . GLY A 1 140 ? -10.751 -9.162 4.344 1.00 95.56 140 GLY A O 1
ATOM 1103 N N . ILE A 1 141 ? -8.698 -9.753 5.050 1.00 96.50 141 ILE A N 1
ATOM 1104 C CA . ILE A 1 141 ? -8.208 -8.400 5.329 1.00 96.50 141 ILE A CA 1
ATOM 1105 C C . ILE A 1 141 ? -7.260 -8.007 4.202 1.00 96.50 141 ILE A C 1
ATOM 1107 O O . ILE A 1 141 ? -6.146 -8.515 4.127 1.00 96.50 141 ILE A O 1
ATOM 1111 N N . GLU A 1 142 ? -7.691 -7.103 3.326 1.00 94.88 142 GLU A N 1
ATOM 1112 C CA . GLU A 1 142 ? -6.925 -6.648 2.158 1.00 94.88 142 GLU A CA 1
ATOM 1113 C C . GLU A 1 142 ? -6.645 -5.137 2.265 1.00 94.88 142 GLU A C 1
ATOM 1115 O O . GLU A 1 142 ? -7.414 -4.344 1.712 1.00 94.88 142 GLU A O 1
ATOM 1120 N N . PRO A 1 143 ? -5.567 -4.696 2.949 1.00 97.38 143 PRO A N 1
ATOM 1121 C CA . PRO A 1 143 ? -5.183 -3.283 2.985 1.00 97.38 143 PRO A CA 1
ATOM 1122 C C . PRO A 1 143 ? -5.000 -2.704 1.574 1.00 97.38 143 PRO A C 1
ATOM 1124 O O . PRO A 1 143 ? -4.607 -3.412 0.645 1.00 97.38 143 PRO A O 1
ATOM 1127 N N . LEU A 1 144 ? -5.237 -1.407 1.374 1.00 97.94 144 LEU A N 1
ATOM 1128 C CA . LEU A 1 144 ? -5.003 -0.811 0.053 1.00 97.94 144 LEU A CA 1
ATOM 1129 C C . LEU A 1 144 ? -3.512 -0.775 -0.254 1.00 97.94 144 LEU A C 1
ATOM 1131 O O . LEU A 1 144 ? -2.750 -0.194 0.509 1.00 97.94 144 LEU A O 1
ATOM 1135 N N . LEU A 1 145 ? -3.106 -1.330 -1.392 1.00 97.25 145 LEU A N 1
ATOM 1136 C CA . LEU A 1 145 ? -1.734 -1.221 -1.879 1.00 97.25 145 LEU A CA 1
ATOM 1137 C C . LEU A 1 145 ? -1.614 -0.066 -2.880 1.00 97.25 145 LEU A C 1
ATOM 1139 O O . LEU A 1 145 ? -2.255 -0.080 -3.928 1.00 97.25 145 LEU A O 1
ATOM 1143 N N . ILE A 1 146 ? -0.763 0.912 -2.584 1.00 95.31 146 ILE A N 1
ATOM 1144 C CA . ILE A 1 146 ? -0.332 1.959 -3.514 1.00 95.31 146 ILE A CA 1
ATOM 1145 C C . ILE A 1 146 ? 1.052 1.586 -4.033 1.00 95.31 146 ILE A C 1
ATOM 1147 O O . ILE A 1 146 ? 2.043 1.649 -3.305 1.00 95.31 146 ILE A O 1
ATOM 1151 N N . ILE A 1 147 ? 1.115 1.191 -5.299 1.00 93.38 147 ILE A N 1
ATOM 1152 C CA . ILE A 1 147 ? 2.314 0.627 -5.914 1.00 93.38 147 ILE A CA 1
ATOM 1153 C C . ILE A 1 147 ? 2.937 1.679 -6.829 1.00 93.38 147 ILE A C 1
ATOM 1155 O O . ILE A 1 147 ? 2.364 2.038 -7.856 1.00 93.38 147 ILE A O 1
ATOM 1159 N N . GLY A 1 148 ? 4.125 2.162 -6.473 1.00 90.44 148 GLY A N 1
ATOM 1160 C CA . GLY A 1 148 ? 4.940 3.018 -7.328 1.00 90.44 148 GLY A CA 1
ATOM 1161 C C . GLY A 1 148 ? 5.532 2.200 -8.472 1.00 90.44 148 GLY A C 1
ATOM 1162 O O . GLY A 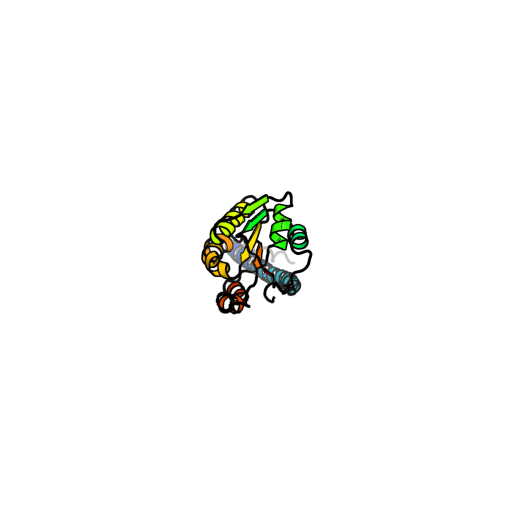1 148 ? 6.410 1.361 -8.254 1.00 90.44 148 GLY A O 1
ATOM 1163 N N . HIS A 1 149 ? 5.048 2.429 -9.690 1.00 85.19 149 HIS A N 1
ATOM 1164 C CA . HIS A 1 149 ? 5.473 1.686 -10.868 1.00 85.19 149 HIS A CA 1
ATOM 1165 C C . HIS A 1 149 ? 6.781 2.242 -11.436 1.00 85.19 149 HIS A C 1
ATOM 1167 O O . HIS A 1 149 ? 6.883 3.429 -11.760 1.00 85.19 149 HIS A O 1
ATOM 1173 N N . ARG A 1 150 ? 7.779 1.369 -11.606 1.00 80.00 150 ARG A N 1
ATOM 1174 C CA . ARG A 1 150 ? 9.053 1.681 -12.265 1.00 80.00 150 ARG A CA 1
ATOM 1175 C C . ARG A 1 150 ? 9.361 0.642 -13.338 1.00 80.00 150 ARG A C 1
ATOM 1177 O O . ARG A 1 150 ? 9.455 -0.538 -13.026 1.00 80.00 150 ARG A O 1
ATOM 1184 N N . HIS A 1 151 ? 9.585 1.091 -14.570 1.00 74.75 151 HIS A N 1
ATOM 1185 C CA . HIS A 1 151 ? 9.927 0.216 -15.704 1.00 74.75 151 HIS A CA 1
ATOM 1186 C C . HIS A 1 151 ? 11.061 0.761 -16.592 1.00 74.75 151 HIS A C 1
ATOM 1188 O O . HIS A 1 151 ? 11.501 0.082 -17.515 1.00 74.75 151 HIS A O 1
ATOM 1194 N N . THR A 1 152 ? 11.523 1.993 -16.357 1.00 70.00 152 THR A N 1
ATOM 1195 C CA . THR A 1 152 ? 12.411 2.713 -17.288 1.00 70.00 152 THR A CA 1
ATOM 1196 C C . THR A 1 152 ? 13.876 2.295 -17.192 1.00 70.00 152 THR A C 1
ATOM 1198 O O . THR A 1 152 ? 14.576 2.274 -18.201 1.00 70.00 152 THR A O 1
ATOM 1201 N N . LEU A 1 153 ? 14.355 1.958 -15.993 1.00 73.12 153 LEU A N 1
ATOM 1202 C CA . LEU A 1 153 ? 15.717 1.467 -15.790 1.00 73.12 153 LEU A CA 1
ATOM 1203 C C . LEU A 1 153 ? 15.748 -0.058 -15.930 1.00 73.12 153 LEU A C 1
ATOM 1205 O O . LEU A 1 153 ? 14.818 -0.745 -15.495 1.00 73.12 153 LEU A O 1
ATOM 1209 N N . SER A 1 154 ? 16.829 -0.593 -16.501 1.00 74.19 154 SER A N 1
ATOM 1210 C CA . SER A 1 154 ? 16.966 -2.022 -16.820 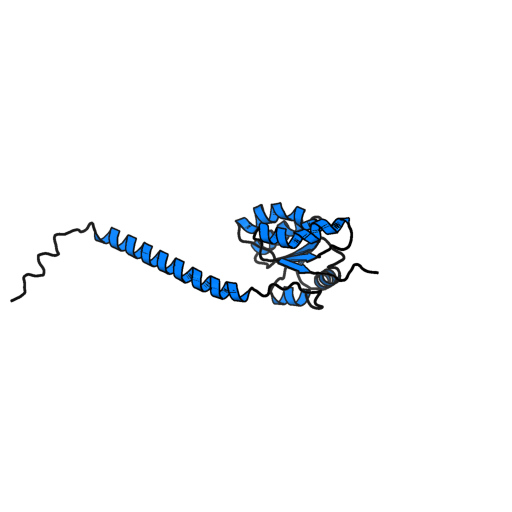1.00 74.19 154 SER A CA 1
ATOM 1211 C C . SER A 1 154 ? 16.720 -2.932 -15.615 1.00 74.19 154 SER A C 1
ATOM 1213 O O . SER A 1 154 ? 16.075 -3.967 -15.762 1.00 74.19 154 SER A O 1
ATOM 1215 N N . GLN A 1 155 ? 17.137 -2.520 -14.414 1.00 73.12 155 GLN A N 1
ATOM 1216 C CA . GLN A 1 155 ? 16.936 -3.286 -13.183 1.00 73.12 155 GLN A CA 1
ATOM 1217 C C . GLN A 1 155 ? 15.478 -3.340 -12.694 1.00 73.12 155 GLN A C 1
ATOM 1219 O O . GLN A 1 155 ? 15.141 -4.200 -11.888 1.00 73.12 155 GLN A O 1
ATOM 1224 N N . HIS A 1 156 ? 14.609 -2.431 -13.146 1.00 79.38 156 HIS A N 1
ATOM 1225 C CA . HIS A 1 156 ? 13.192 -2.399 -12.757 1.00 79.38 156 HIS A CA 1
ATOM 1226 C C . HIS A 1 156 ? 12.263 -2.905 -13.862 1.00 79.38 156 HIS A C 1
ATOM 1228 O O . HIS A 1 156 ? 11.108 -3.211 -13.586 1.00 79.38 156 HIS A O 1
ATOM 1234 N N . LYS A 1 157 ? 12.769 -3.028 -15.095 1.00 82.69 157 LYS A N 1
ATOM 1235 C CA . LYS A 1 157 ? 11.987 -3.383 -16.282 1.00 82.69 157 LYS A CA 1
ATOM 1236 C C . LYS A 1 157 ? 11.202 -4.684 -16.114 1.00 82.69 157 LYS A C 1
ATOM 1238 O O . LYS A 1 157 ? 9.993 -4.667 -16.288 1.00 82.69 157 LYS A O 1
ATOM 1243 N N . ILE A 1 158 ? 11.870 -5.768 -15.706 1.00 85.88 158 ILE A N 1
ATOM 1244 C CA . ILE A 1 158 ? 11.223 -7.082 -15.539 1.00 85.88 158 ILE A CA 1
ATOM 1245 C C . ILE A 1 158 ? 10.081 -6.986 -14.530 1.00 85.88 158 ILE A C 1
ATOM 1247 O O . ILE A 1 158 ? 8.978 -7.444 -14.802 1.00 85.88 158 ILE A O 1
ATOM 1251 N N . MET A 1 159 ? 10.329 -6.353 -13.380 1.00 87.44 159 MET A N 1
ATOM 1252 C CA . MET A 1 159 ? 9.301 -6.232 -12.352 1.00 87.44 159 MET A CA 1
ATOM 1253 C C . MET A 1 159 ? 8.144 -5.331 -12.789 1.00 87.44 159 MET A C 1
ATOM 1255 O O . MET A 1 159 ? 6.997 -5.622 -12.478 1.00 87.44 159 MET A O 1
ATOM 1259 N N . GLY A 1 160 ? 8.430 -4.255 -13.523 1.00 87.00 160 GLY A N 1
ATOM 1260 C CA . GLY A 1 160 ? 7.403 -3.392 -14.100 1.00 87.00 160 GLY A CA 1
ATOM 1261 C C . GLY A 1 160 ? 6.557 -4.088 -15.166 1.00 87.00 160 GLY A C 1
ATOM 1262 O O . GLY A 1 160 ? 5.376 -3.804 -15.269 1.00 87.00 160 GLY A O 1
ATOM 1263 N N . GLU A 1 161 ? 7.115 -5.015 -15.942 1.00 88.25 161 GLU A N 1
ATOM 1264 C CA . GLU A 1 161 ? 6.345 -5.762 -16.946 1.00 88.25 161 GLU A CA 1
ATOM 1265 C C . GLU A 1 161 ? 5.355 -6.753 -16.315 1.00 88.25 161 GLU A C 1
ATOM 1267 O O . GLU A 1 161 ? 4.307 -7.008 -16.902 1.00 88.25 161 GLU A O 1
ATOM 1272 N N . ILE A 1 162 ? 5.662 -7.286 -15.125 1.00 90.81 162 ILE A N 1
ATOM 1273 C CA . ILE A 1 162 ? 4.876 -8.357 -14.488 1.00 90.81 162 ILE A CA 1
ATOM 1274 C C . ILE A 1 162 ? 4.065 -7.913 -13.264 1.00 90.81 162 ILE A C 1
ATOM 1276 O O . ILE A 1 162 ? 3.344 -8.735 -12.699 1.00 90.81 162 ILE A O 1
ATOM 1280 N N . ASP A 1 163 ? 4.195 -6.670 -12.793 1.00 90.56 163 ASP A N 1
ATOM 1281 C CA . ASP A 1 163 ? 3.622 -6.261 -11.503 1.00 90.56 163 ASP A CA 1
ATOM 1282 C C . ASP A 1 163 ? 2.093 -6.391 -11.456 1.00 90.56 163 ASP A C 1
ATOM 1284 O O . ASP A 1 163 ? 1.549 -6.970 -10.513 1.00 90.56 163 ASP A O 1
ATOM 1288 N N . GLU A 1 164 ? 1.396 -5.929 -12.490 1.00 90.75 164 GLU A N 1
ATOM 1289 C CA . GLU A 1 164 ? -0.055 -6.067 -12.597 1.00 90.75 164 GLU A CA 1
ATOM 1290 C C . GLU A 1 164 ? -0.486 -7.535 -12.740 1.00 90.75 164 GLU A C 1
ATOM 1292 O O . GLU A 1 164 ? -1.459 -7.964 -12.112 1.00 90.75 164 GLU A O 1
ATOM 1297 N N . ASP A 1 165 ? 0.249 -8.321 -13.527 1.00 93.56 165 ASP A N 1
ATOM 1298 C CA . ASP A 1 165 ? -0.044 -9.739 -13.744 1.00 93.56 165 ASP A CA 1
ATOM 1299 C C . ASP A 1 165 ? 0.154 -10.559 -12.472 1.00 93.56 165 ASP A C 1
ATOM 1301 O O . ASP A 1 165 ? -0.641 -11.454 -12.183 1.00 93.56 165 ASP A O 1
ATOM 1305 N N . MET A 1 166 ? 1.144 -10.211 -11.651 1.00 93.38 166 MET A N 1
ATOM 1306 C CA . MET A 1 166 ? 1.359 -10.850 -10.361 1.00 93.38 166 MET A CA 1
ATOM 1307 C C . MET A 1 166 ? 0.184 -10.601 -9.410 1.00 93.38 166 MET A C 1
ATOM 1309 O O . MET A 1 166 ? -0.289 -11.541 -8.772 1.00 93.38 166 MET A O 1
ATOM 1313 N N . MET A 1 167 ? -0.338 -9.370 -9.362 1.00 94.00 167 MET A N 1
ATOM 1314 C CA . MET A 1 167 ? -1.516 -9.033 -8.551 1.00 94.00 167 MET A CA 1
ATOM 1315 C C . MET A 1 167 ? -2.771 -9.777 -9.023 1.00 94.00 167 MET A C 1
ATOM 1317 O O . MET A 1 167 ? -3.540 -10.285 -8.202 1.00 94.00 167 MET A O 1
ATOM 1321 N N . LYS A 1 168 ? -2.954 -9.897 -10.344 1.00 94.81 168 LYS A N 1
ATOM 1322 C CA . LYS A 1 168 ? -4.037 -10.692 -10.943 1.00 94.81 168 LYS A CA 1
ATOM 1323 C C . LYS A 1 168 ? -3.900 -12.175 -10.614 1.00 94.81 168 LYS A C 1
ATOM 1325 O O . LYS A 1 168 ? -4.895 -12.798 -10.254 1.00 94.81 168 LYS A O 1
ATOM 1330 N N . LEU A 1 169 ? -2.688 -12.725 -10.704 1.00 95.44 169 LEU A N 1
ATOM 1331 C CA . LEU A 1 169 ? -2.411 -14.141 -10.471 1.00 95.44 169 LEU A CA 1
ATOM 1332 C C . LEU A 1 169 ? -2.741 -14.559 -9.037 1.00 95.44 169 LEU A C 1
ATOM 1334 O O . LEU A 1 169 ? -3.376 -15.589 -8.832 1.00 95.44 169 LEU A O 1
ATOM 1338 N N . ILE A 1 170 ? -2.350 -13.749 -8.050 1.00 95.00 170 ILE A N 1
ATOM 1339 C CA . ILE A 1 170 ? -2.686 -14.019 -6.645 1.00 95.00 170 ILE A CA 1
ATOM 1340 C C . ILE A 1 170 ? -4.149 -13.685 -6.315 1.00 95.00 170 ILE A C 1
ATOM 1342 O O . ILE A 1 170 ? -4.608 -13.991 -5.223 1.00 95.00 170 ILE A O 1
ATOM 1346 N N . GLY A 1 171 ? -4.892 -13.051 -7.227 1.00 94.56 171 GLY A N 1
ATOM 1347 C CA . GLY A 1 171 ? -6.285 -12.657 -7.010 1.00 94.56 171 GLY A CA 1
ATOM 1348 C C . GLY A 1 171 ? -6.462 -11.475 -6.054 1.00 94.56 171 GLY A C 1
ATOM 1349 O O . GLY A 1 171 ? -7.568 -11.257 -5.556 1.00 94.56 171 GLY A O 1
ATOM 1350 N N . TYR A 1 172 ? -5.407 -10.698 -5.795 1.00 95.12 172 TYR A N 1
ATOM 1351 C CA . TYR A 1 172 ? -5.472 -9.557 -4.888 1.00 95.12 172 TYR A CA 1
ATOM 1352 C C . TYR A 1 17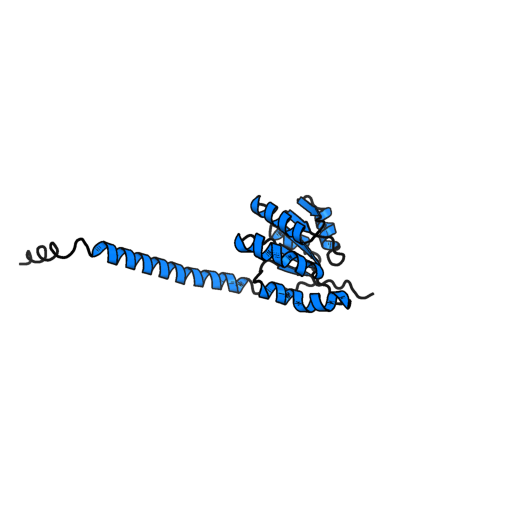2 ? -6.102 -8.362 -5.588 1.00 95.12 172 TYR A C 1
ATOM 1354 O O . TYR A 1 172 ? -5.645 -7.921 -6.644 1.00 95.12 172 TYR A O 1
ATOM 1362 N N . ARG A 1 173 ? -7.171 -7.816 -5.008 1.00 92.38 173 ARG A N 1
ATOM 1363 C CA . ARG A 1 173 ? -7.979 -6.797 -5.685 1.00 92.38 173 ARG A CA 1
ATOM 1364 C C . ARG A 1 173 ? -7.739 -5.400 -5.140 1.00 92.38 173 ARG A C 1
ATOM 1366 O O . ARG A 1 173 ? -7.883 -4.450 -5.894 1.00 92.38 173 ARG A O 1
ATOM 1373 N N . ASN A 1 174 ? -7.367 -5.221 -3.883 1.00 95.56 174 ASN A N 1
ATOM 1374 C CA . ASN A 1 174 ? -7.309 -3.875 -3.323 1.00 95.56 174 ASN A CA 1
ATOM 1375 C C . ASN A 1 174 ? -5.978 -3.143 -3.601 1.00 95.56 174 ASN A C 1
ATOM 1377 O O . ASN A 1 174 ? -5.183 -2.916 -2.693 1.00 95.56 174 ASN A O 1
ATOM 1381 N N . TYR A 1 175 ? -5.706 -2.784 -4.860 1.00 95.75 175 TYR A N 1
ATOM 1382 C CA . TYR A 1 175 ? -4.468 -2.097 -5.245 1.00 95.75 175 TYR A CA 1
ATOM 1383 C C . TYR A 1 175 ? -4.675 -0.989 -6.288 1.00 95.75 175 TYR A C 1
ATOM 1385 O O . TYR A 1 175 ? -5.599 -1.035 -7.103 1.00 95.75 175 TYR A O 1
ATOM 1393 N N . ILE A 1 176 ? -3.773 -0.006 -6.274 1.00 93.12 176 ILE A N 1
ATOM 1394 C CA . ILE A 1 176 ? -3.633 1.065 -7.264 1.00 93.12 176 ILE A CA 1
ATOM 1395 C C . ILE A 1 176 ? -2.170 1.103 -7.703 1.00 93.12 176 ILE A C 1
ATOM 1397 O O . ILE A 1 176 ? -1.269 1.248 -6.877 1.00 93.12 176 ILE A O 1
ATOM 1401 N N . ILE A 1 177 ? -1.942 1.000 -9.010 1.00 90.69 177 ILE A N 1
ATOM 1402 C CA . ILE A 1 177 ? -0.621 1.187 -9.612 1.00 90.69 177 ILE A CA 1
ATOM 1403 C C . ILE A 1 177 ? -0.509 2.644 -10.052 1.00 90.69 177 ILE A C 1
ATOM 1405 O O . ILE A 1 177 ? -1.342 3.130 -10.816 1.00 90.69 177 ILE A O 1
ATOM 1409 N N . VAL A 1 178 ? 0.513 3.333 -9.552 1.00 87.69 178 VAL A N 1
ATOM 1410 C CA . VAL A 1 178 ? 0.797 4.735 -9.860 1.00 87.69 178 VAL A CA 1
ATOM 1411 C C . VAL A 1 178 ? 1.960 4.786 -10.836 1.00 87.69 178 VAL A C 1
ATOM 1413 O O . VAL A 1 178 ? 3.097 4.459 -10.486 1.00 87.69 178 VAL A O 1
ATOM 1416 N N . THR A 1 179 ? 1.682 5.212 -12.063 1.00 80.31 179 THR A N 1
ATOM 1417 C CA . THR A 1 179 ? 2.701 5.487 -13.074 1.00 80.31 179 THR A CA 1
ATOM 1418 C C . THR A 1 179 ? 3.229 6.900 -12.866 1.00 80.31 179 THR A C 1
ATOM 1420 O O . THR A 1 179 ? 2.517 7.888 -13.034 1.00 80.31 179 THR A O 1
ATOM 1423 N N . GLY A 1 180 ? 4.490 7.011 -12.452 1.00 63.22 180 GLY A N 1
ATOM 1424 C CA . GLY A 1 180 ? 5.168 8.299 -12.427 1.00 63.22 180 GLY A CA 1
ATOM 1425 C C . GLY A 1 180 ? 5.893 8.554 -13.741 1.00 63.22 180 GLY A C 1
ATOM 1426 O O . GLY A 1 180 ? 6.733 7.747 -14.133 1.00 63.22 180 GLY A O 1
ATOM 1427 N N . GLU A 1 181 ? 5.677 9.716 -14.357 1.00 51.06 181 GLU A N 1
ATOM 1428 C CA . GLU A 1 181 ? 6.611 10.295 -15.338 1.00 51.06 181 GLU A CA 1
ATOM 1429 C C . GLU A 1 181 ? 7.903 10.775 -14.644 1.00 51.06 181 GLU A C 1
ATOM 1431 O O . GLU A 1 181 ? 8.357 11.894 -14.830 1.00 51.06 181 GLU A O 1
ATOM 1436 N N . ASN A 1 182 ? 8.503 9.970 -13.769 1.00 45.78 182 ASN A N 1
ATOM 1437 C CA . ASN A 1 182 ? 9.644 10.414 -12.962 1.00 45.78 182 ASN A CA 1
ATOM 1438 C C . ASN A 1 182 ? 10.987 9.885 -13.463 1.00 45.78 182 ASN A C 1
ATOM 1440 O O . ASN A 1 182 ? 11.948 9.906 -12.708 1.00 45.78 182 ASN A O 1
ATOM 1444 N N . ASN A 1 183 ? 11.090 9.438 -14.719 1.00 40.38 183 ASN A N 1
ATOM 1445 C CA . ASN A 1 183 ? 12.358 8.937 -15.253 1.00 40.38 183 ASN A CA 1
ATOM 1446 C C . ASN A 1 183 ? 12.600 9.288 -16.730 1.00 40.38 183 ASN A C 1
ATOM 1448 O O . ASN A 1 183 ? 12.906 8.387 -17.501 1.00 40.38 183 ASN A O 1
ATOM 1452 N N . VAL A 1 184 ? 12.526 10.567 -17.116 1.00 35.84 184 VAL A N 1
ATOM 1453 C CA . VAL A 1 184 ? 13.443 11.117 -18.136 1.00 35.84 184 VAL A CA 1
ATOM 1454 C C . VAL A 1 184 ? 13.682 12.607 -17.863 1.00 35.84 184 VAL A C 1
ATOM 1456 O O . VAL A 1 184 ? 12.915 13.459 -18.308 1.00 35.84 184 VAL A O 1
ATOM 1459 N N . LYS A 1 185 ? 14.759 12.913 -17.137 1.00 28.00 185 LYS A N 1
ATOM 1460 C CA . LYS A 1 185 ? 15.809 13.861 -17.543 1.00 28.00 185 LYS A CA 1
ATOM 1461 C C . LYS A 1 185 ? 16.979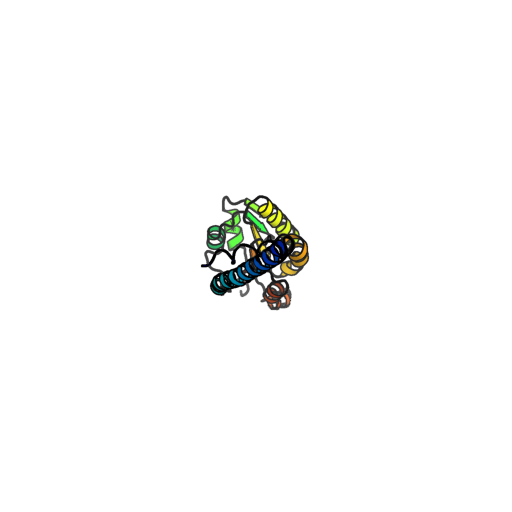 13.778 -16.574 1.00 28.00 185 LYS A C 1
ATOM 1463 O O . LYS A 1 185 ? 16.730 13.855 -15.354 1.00 28.00 185 LYS A O 1
#

Radius of gyration: 26.27 Å; Cα contacts (8 Å, |Δi|>4): 233; chains: 1; bounding box: 90×60×33 Å

Foldseek 3Di:
DDPPPPPVVPPPDPPVVVVVVVVVVVVVVVVVVVVVVVVVVVVVVVPPCLDQDAQDLCPLVVCVVVPQQAEEEADDPLCVSVVVVVVVDPGHYDYDPAQCVRLVVQLVCVVVVGQYEYEYELVRVVVNPCCCLPPAVVVVHAHAYEYEADCPDPVRNVSNVCSVVVCVVSPRDRYHYYYGPPDDD

Nearest PDB structures (foldseek):
  9iz4-assembly3_K  TM=8.589E-01  e=2.303E-08  Bacillus spizizenii ATCC 6633 = JCM 2499
  9iz3-assembly1_C  TM=7.320E-01  e=4.308E-07  Bacillus spizizenii ATCC 6633 = JCM 2499
  9iz3-assembly1_A  TM=7.262E-01  e=6.727E-07  Bacillus spizizenii ATCC 6633 = JCM 2499
  2o1s-assembly2_C  TM=5.893E-01  e=1.924E-03  Escherichia coli
  8a8y-assembly1_A  TM=6.125E-01  e=6.054E-03  Klebsiella pneumoniae

Sequence (185 aa):
MQTILYVQLSECCSRCSVKLLKEALYLLAMIMWSQCQQFLILFGLMNWWRIKRDMDRNLFKDVTDMGYTFFTGVPDSALKAFQNKIIASDFKHIIAAHESQAVAIAFGAEVAGQKACVYLQNSGLGNIINPITSLCMPFGIEPLLIIGHRHTLSQHKIMGEIDEDMMKLIGYRNYIIVTGENNVK

Solvent-accessible surface area (backbone atoms only — not comparable to full-atom values): 10658 Å² total; per-residue (Å²): 146,84,86,70,79,75,76,75,71,77,79,76,57,101,75,52,64,64,57,57,51,50,51,51,50,49,52,51,52,49,51,52,52,58,54,51,54,56,57,51,50,63,61,52,65,75,58,79,76,80,63,85,41,63,69,54,97,49,58,60,56,56,45,44,74,73,54,43,54,31,38,27,18,32,94,42,81,71,41,40,74,50,50,54,53,52,73,74,42,94,52,52,71,49,81,29,96,40,50,40,52,12,52,54,52,32,51,54,37,42,75,70,73,35,45,22,34,33,36,36,39,42,81,43,49,74,58,29,49,60,49,43,65,70,58,22,55,80,71,73,48,70,56,36,36,41,29,29,49,46,50,85,51,81,92,33,27,68,43,44,75,41,47,68,57,52,36,58,72,75,64,61,72,50,63,44,56,33,46,50,95,76,77,87,133

Mean predicted aligned error: 14.18 Å

pLDDT: mean 75.94, std 24.42, range [27.8, 98.5]